Protein AF-A0A944LDX4-F1 (afdb_monomer_lite)

Structure (mmCIF, N/CA/C/O backbone):
data_AF-A0A944LDX4-F1
#
_entry.id   AF-A0A944LDX4-F1
#
loop_
_atom_site.group_PDB
_atom_site.id
_atom_site.type_symbol
_atom_site.label_atom_id
_atom_site.label_alt_id
_atom_site.label_comp_id
_atom_site.label_asym_id
_atom_site.label_entity_id
_atom_site.label_seq_id
_atom_site.pdbx_PDB_ins_code
_atom_site.Cartn_x
_atom_site.Cartn_y
_atom_site.Cartn_z
_atom_site.occupancy
_atom_site.B_iso_or_equiv
_atom_site.auth_seq_id
_atom_site.auth_comp_id
_atom_site.auth_asym_id
_atom_site.auth_atom_id
_atom_site.pdbx_PDB_model_num
ATOM 1 N N . MET A 1 1 ? 38.482 -15.820 -11.647 1.00 35.97 1 MET A N 1
ATOM 2 C CA . MET A 1 1 ? 37.348 -14.883 -11.473 1.00 35.97 1 MET A CA 1
ATOM 3 C C . MET A 1 1 ? 37.074 -14.195 -12.806 1.00 35.97 1 MET A C 1
ATOM 5 O O . MET A 1 1 ? 37.763 -13.244 -13.150 1.00 35.97 1 MET A O 1
ATOM 9 N N . ASP A 1 2 ? 36.129 -14.719 -13.587 1.00 38.31 2 ASP A N 1
ATOM 10 C CA . ASP A 1 2 ? 35.833 -14.264 -14.955 1.00 38.31 2 ASP A CA 1
ATOM 11 C C . ASP A 1 2 ? 34.957 -12.990 -14.941 1.00 38.31 2 ASP A C 1
ATOM 13 O O . ASP A 1 2 ? 33.733 -13.027 -15.073 1.00 38.31 2 ASP A O 1
ATOM 17 N N . ARG A 1 3 ? 35.589 -11.835 -14.692 1.00 43.25 3 ARG A N 1
ATOM 18 C CA . ARG A 1 3 ? 34.972 -10.502 -14.798 1.00 43.25 3 ARG A CA 1
ATOM 19 C C . ARG A 1 3 ? 34.855 -10.104 -16.276 1.00 43.25 3 ARG A C 1
ATOM 21 O O . ARG A 1 3 ? 35.629 -9.255 -16.704 1.00 43.25 3 ARG A O 1
ATOM 28 N N . ARG A 1 4 ? 33.942 -10.705 -17.059 1.00 42.28 4 ARG A N 1
ATOM 29 C CA . ARG A 1 4 ? 33.521 -10.167 -18.385 1.00 42.28 4 ARG A CA 1
ATOM 30 C C . ARG A 1 4 ? 32.356 -10.871 -19.103 1.00 42.28 4 ARG A C 1
ATOM 32 O O . ARG A 1 4 ? 32.137 -10.597 -20.280 1.00 42.28 4 ARG A O 1
ATOM 39 N N . ARG A 1 5 ? 31.541 -11.713 -18.456 1.00 58.38 5 ARG A N 1
ATOM 40 C CA . ARG A 1 5 ? 30.269 -12.133 -19.081 1.00 58.38 5 ARG A CA 1
ATOM 41 C C . ARG A 1 5 ? 29.223 -11.041 -18.874 1.00 58.38 5 ARG A C 1
ATOM 43 O O . ARG A 1 5 ? 28.747 -10.841 -17.762 1.00 58.38 5 ARG A O 1
ATOM 50 N N . GLY A 1 6 ? 28.911 -10.305 -19.941 1.00 72.56 6 GLY A N 1
ATOM 51 C CA . GLY A 1 6 ? 27.802 -9.352 -19.948 1.00 72.56 6 GLY A CA 1
ATOM 52 C C . GLY A 1 6 ? 26.480 -10.022 -19.554 1.00 72.56 6 GLY A C 1
ATOM 53 O O . GLY A 1 6 ? 26.331 -11.239 -19.685 1.00 72.56 6 GLY A O 1
ATOM 54 N N . LEU A 1 7 ? 25.524 -9.227 -19.062 1.00 82.75 7 LEU A N 1
ATOM 55 C CA . LEU A 1 7 ? 24.196 -9.724 -18.691 1.00 82.75 7 LEU A CA 1
ATOM 56 C C . LEU A 1 7 ? 23.549 -10.485 -19.862 1.00 82.75 7 LEU A C 1
ATOM 58 O O . LEU A 1 7 ? 23.680 -10.048 -21.014 1.00 82.75 7 LEU A O 1
ATOM 62 N N . PRO A 1 8 ? 22.832 -11.595 -19.602 1.00 88.94 8 PRO A N 1
ATOM 63 C CA . PRO A 1 8 ? 22.111 -12.300 -20.652 1.00 88.94 8 PRO A CA 1
ATOM 64 C C . PRO A 1 8 ? 21.096 -11.368 -21.317 1.00 88.94 8 PRO A C 1
ATOM 66 O O . PRO A 1 8 ? 20.422 -10.581 -20.653 1.00 88.94 8 PRO A O 1
ATOM 69 N N . ARG A 1 9 ? 20.970 -11.473 -22.641 1.00 90.06 9 ARG A N 1
ATOM 70 C CA . ARG A 1 9 ? 20.068 -10.644 -23.449 1.00 90.06 9 ARG A CA 1
ATOM 71 C C . ARG A 1 9 ? 18.925 -11.484 -24.006 1.00 90.06 9 ARG A C 1
ATOM 73 O O . ARG A 1 9 ? 19.147 -12.589 -24.505 1.00 90.06 9 ARG A O 1
ATOM 80 N N . ALA A 1 10 ? 17.712 -10.947 -23.934 1.00 89.88 10 ALA A N 1
ATOM 81 C CA . ALA A 1 10 ? 16.549 -11.541 -24.576 1.00 89.88 10 ALA A CA 1
ATOM 82 C C . ALA A 1 10 ? 16.621 -11.349 -26.097 1.00 89.88 10 ALA A C 1
ATOM 84 O O . ALA A 1 10 ? 17.067 -10.308 -26.590 1.00 89.88 10 ALA A O 1
ATOM 85 N N . SER A 1 11 ? 16.144 -12.339 -26.852 1.00 90.50 11 SER A N 1
ATOM 86 C CA . SER A 1 11 ? 15.896 -12.165 -28.286 1.00 90.50 11 SER A CA 1
ATOM 87 C C . SER A 1 11 ? 14.773 -11.146 -28.536 1.00 90.50 11 SER A C 1
ATOM 89 O O . SER A 1 11 ? 13.990 -10.816 -27.638 1.00 90.50 11 SER A O 1
ATOM 91 N N . GLY A 1 12 ? 14.660 -10.652 -29.775 1.00 89.38 12 GLY A N 1
ATOM 92 C CA . GLY A 1 12 ? 13.567 -9.754 -30.168 1.00 89.38 12 GLY A CA 1
ATOM 93 C C . GLY A 1 12 ? 12.189 -10.388 -29.950 1.00 89.38 12 GLY A C 1
ATOM 94 O O . GLY A 1 12 ? 11.304 -9.759 -29.375 1.00 89.38 12 GLY A O 1
ATOM 95 N N . MET A 1 13 ? 12.042 -11.672 -30.296 1.00 91.94 13 MET A N 1
ATOM 96 C CA . MET A 1 13 ? 10.809 -12.434 -30.069 1.00 91.94 13 MET A CA 1
ATOM 97 C C . MET A 1 13 ? 10.479 -12.588 -28.582 1.00 91.94 13 MET A C 1
ATOM 99 O O . MET A 1 13 ? 9.327 -12.434 -28.185 1.00 91.94 13 MET A O 1
ATOM 103 N N . GLU A 1 14 ? 11.473 -12.876 -27.738 1.00 92.19 14 GLU A N 1
ATOM 104 C CA . GLU A 1 14 ? 11.260 -12.984 -26.289 1.00 92.19 14 GLU A CA 1
ATOM 105 C C . GLU A 1 14 ? 10.894 -11.643 -25.665 1.00 92.19 14 GLU A C 1
ATOM 107 O O . GLU A 1 14 ? 10.046 -11.601 -24.776 1.00 92.19 14 GLU A O 1
ATOM 112 N N . THR A 1 15 ? 11.488 -10.557 -26.158 1.00 91.25 15 THR A N 1
ATOM 113 C CA . THR A 1 15 ? 11.165 -9.202 -25.707 1.00 91.25 15 THR A CA 1
ATOM 114 C C . THR A 1 15 ? 9.737 -8.825 -26.097 1.00 91.25 15 THR A C 1
ATOM 116 O O . THR A 1 15 ? 8.974 -8.382 -25.242 1.00 91.25 15 THR A O 1
ATOM 119 N N . ALA A 1 16 ? 9.331 -9.070 -27.347 1.00 90.81 16 ALA A N 1
ATOM 120 C CA . ALA A 1 16 ? 7.960 -8.835 -27.800 1.00 90.81 16 ALA A CA 1
ATOM 121 C C . ALA A 1 16 ? 6.947 -9.679 -27.009 1.00 90.81 16 ALA A C 1
ATOM 123 O O . ALA A 1 16 ? 5.945 -9.157 -26.524 1.00 90.81 16 ALA A O 1
ATOM 124 N N . ALA A 1 17 ? 7.240 -10.964 -26.798 1.00 91.62 17 ALA A N 1
ATOM 125 C CA . ALA A 1 17 ? 6.381 -11.846 -26.018 1.00 91.62 17 ALA A CA 1
ATOM 126 C C . ALA A 1 17 ? 6.273 -11.406 -24.549 1.00 91.62 17 ALA A C 1
ATOM 128 O O . ALA A 1 17 ? 5.193 -11.465 -23.972 1.00 91.62 17 ALA A O 1
ATOM 129 N N . PHE A 1 18 ? 7.365 -10.933 -23.940 1.00 91.12 18 PHE A N 1
ATOM 130 C CA . PHE A 1 18 ? 7.324 -10.363 -22.593 1.00 91.12 18 PHE A CA 1
ATOM 131 C C . PHE A 1 18 ? 6.460 -9.096 -22.541 1.00 91.12 18 PHE A C 1
ATOM 13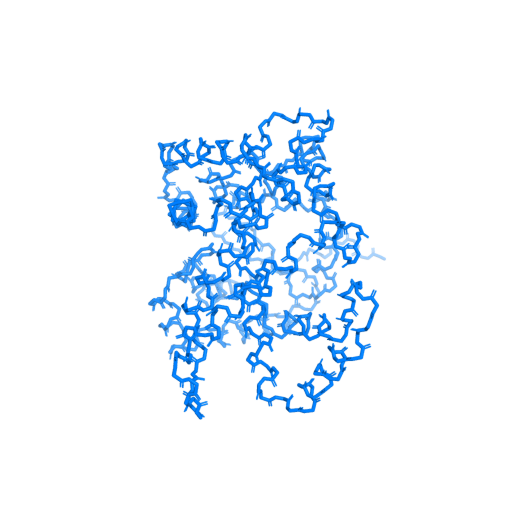3 O O . PHE A 1 18 ? 5.656 -8.933 -21.624 1.00 91.12 18 PHE A O 1
ATOM 140 N N . LEU A 1 19 ? 6.584 -8.211 -23.532 1.00 89.88 19 LEU A N 1
ATOM 141 C CA . LEU A 1 19 ? 5.777 -6.995 -23.599 1.00 89.88 19 LEU A CA 1
ATOM 142 C C . LEU A 1 19 ? 4.281 -7.298 -23.726 1.00 89.88 19 LEU A C 1
ATOM 144 O O . LEU A 1 19 ? 3.482 -6.688 -23.019 1.00 89.88 19 LEU A O 1
ATOM 148 N N . ILE A 1 20 ? 3.911 -8.257 -24.573 1.00 89.94 20 ILE A N 1
ATOM 149 C CA . ILE A 1 20 ? 2.515 -8.648 -24.809 1.00 89.94 20 ILE A CA 1
ATOM 150 C C . ILE A 1 20 ? 1.931 -9.402 -23.612 1.00 89.94 20 ILE A C 1
ATOM 152 O O . ILE A 1 20 ? 0.822 -9.098 -23.186 1.00 89.94 20 ILE A O 1
ATOM 156 N N . ASP A 1 21 ? 2.664 -10.374 -23.065 1.00 89.06 21 ASP A N 1
ATOM 157 C CA . ASP A 1 21 ? 2.124 -11.269 -22.037 1.00 89.06 21 ASP A CA 1
ATOM 158 C C . ASP A 1 21 ? 2.207 -10.671 -20.626 1.00 89.06 21 ASP A C 1
ATOM 160 O O . ASP A 1 21 ? 1.414 -11.044 -19.769 1.00 89.06 21 ASP A O 1
ATOM 164 N N . VAL A 1 22 ? 3.169 -9.778 -20.357 1.00 86.88 22 VAL A N 1
ATOM 165 C CA . VAL A 1 22 ? 3.454 -9.276 -18.999 1.00 86.88 22 VAL A CA 1
ATOM 166 C C . VAL A 1 22 ? 3.231 -7.771 -18.886 1.00 86.88 22 VAL A C 1
ATOM 168 O O . VAL A 1 22 ? 2.536 -7.319 -17.978 1.00 86.88 22 VAL A O 1
ATOM 171 N N . PHE A 1 23 ? 3.820 -6.964 -19.770 1.00 86.00 23 PHE A N 1
ATOM 172 C CA . PHE A 1 23 ? 3.802 -5.506 -19.605 1.00 86.00 23 PHE A CA 1
ATOM 173 C C . PHE A 1 23 ? 2.443 -4.890 -19.965 1.00 86.00 23 PHE A C 1
ATOM 175 O O . PHE A 1 23 ? 1.851 -4.169 -19.160 1.00 86.00 23 PHE A O 1
ATOM 182 N N . LEU A 1 24 ? 1.925 -5.202 -21.154 1.00 85.94 24 LEU A N 1
ATOM 183 C CA . LEU A 1 24 ? 0.699 -4.614 -21.687 1.00 85.94 24 LEU A CA 1
ATOM 184 C C . LEU A 1 24 ? -0.536 -4.892 -20.806 1.00 85.94 24 LEU A C 1
ATOM 186 O O . LEU A 1 24 ? -1.249 -3.930 -20.508 1.00 85.94 24 LEU A O 1
ATOM 190 N N . PRO A 1 25 ? -0.782 -6.124 -20.305 1.00 86.06 25 PRO A N 1
ATOM 191 C CA . PRO A 1 25 ? -1.918 -6.388 -19.425 1.00 86.06 25 PRO A CA 1
ATOM 192 C C . PRO A 1 25 ? -1.843 -5.583 -18.126 1.00 86.06 25 PRO A C 1
ATOM 194 O O . PRO A 1 25 ? -2.858 -5.067 -17.666 1.00 86.06 25 PRO A O 1
ATOM 197 N N . ASN A 1 26 ? -0.646 -5.398 -17.563 1.00 83.00 26 ASN A N 1
ATOM 198 C CA . ASN A 1 26 ? -0.458 -4.614 -16.341 1.00 83.00 26 ASN A CA 1
ATOM 199 C C . ASN A 1 26 ? -0.735 -3.119 -16.549 1.00 83.00 26 ASN A C 1
ATOM 201 O O . ASN A 1 26 ? -1.392 -2.490 -15.717 1.00 83.00 26 ASN A O 1
ATOM 205 N N . VAL A 1 27 ? -0.319 -2.554 -17.687 1.00 84.12 27 VAL A N 1
ATOM 206 C CA . VAL A 1 27 ? -0.657 -1.169 -18.058 1.00 84.12 27 VAL A CA 1
ATOM 207 C C . VAL A 1 27 ? -2.161 -1.019 -18.317 1.00 84.12 27 VAL A C 1
ATOM 209 O O . VAL A 1 27 ? -2.780 -0.061 -17.842 1.00 84.12 27 VAL A O 1
ATOM 212 N N . ALA A 1 28 ? -2.773 -1.980 -19.016 1.00 83.56 28 ALA A N 1
ATOM 213 C CA . ALA A 1 28 ? -4.203 -1.98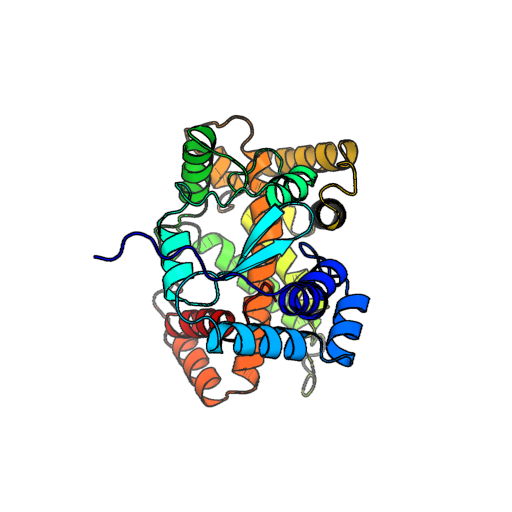5 -19.323 1.00 83.56 28 ALA A CA 1
ATOM 214 C C . ALA A 1 28 ? -5.068 -2.093 -18.056 1.00 83.56 28 ALA A C 1
ATOM 216 O O . ALA A 1 28 ? -6.035 -1.343 -17.903 1.00 83.56 28 ALA A O 1
ATOM 217 N N . LYS A 1 29 ? -4.675 -2.941 -17.098 1.00 83.38 29 LYS A N 1
ATOM 218 C CA . LYS A 1 29 ? -5.320 -3.057 -15.782 1.00 83.38 29 LYS A CA 1
ATOM 219 C C . LYS A 1 29 ? -5.215 -1.784 -14.944 1.00 83.38 29 LYS A C 1
ATOM 221 O O . LYS A 1 29 ? -6.055 -1.598 -14.075 1.00 83.38 29 LYS A O 1
ATOM 226 N N . GLY A 1 30 ? -4.246 -0.909 -15.209 1.00 81.94 30 GLY A N 1
ATOM 227 C CA . GLY A 1 30 ? -3.993 0.300 -14.424 1.00 81.94 30 GLY A CA 1
ATOM 228 C C . GLY A 1 30 ? -2.951 0.039 -13.327 1.00 81.94 30 GLY A C 1
ATOM 229 O O . GLY A 1 30 ? -3.251 -0.688 -12.381 1.00 81.94 30 GLY A O 1
ATOM 230 N N . PRO A 1 31 ? -1.730 0.597 -13.437 1.00 79.69 31 PRO A N 1
ATOM 231 C CA . PRO A 1 31 ? -0.610 0.226 -12.565 1.00 79.69 31 PRO A CA 1
ATOM 232 C C . PRO A 1 31 ? -0.696 0.766 -11.125 1.00 79.69 31 PRO A C 1
ATOM 234 O O . PRO A 1 31 ? -0.057 0.210 -10.236 1.00 79.69 31 PRO A O 1
ATOM 237 N N . ILE A 1 32 ? -1.450 1.842 -10.885 1.00 81.06 32 ILE A N 1
ATOM 238 C CA . ILE A 1 32 ? -1.620 2.487 -9.568 1.00 81.06 32 ILE A CA 1
ATOM 239 C C . ILE A 1 32 ? -3.004 2.203 -8.994 1.00 81.06 32 ILE A C 1
ATOM 241 O O . ILE A 1 32 ? -3.132 1.847 -7.824 1.00 81.06 32 ILE A O 1
ATOM 245 N N . ILE A 1 33 ? -4.039 2.394 -9.810 1.00 82.25 33 ILE A N 1
ATOM 246 C CA . ILE A 1 33 ? -5.425 2.088 -9.457 1.00 82.25 33 ILE A CA 1
ATOM 247 C C . ILE A 1 33 ? -6.019 1.205 -10.544 1.00 82.25 33 ILE A C 1
ATOM 249 O O . ILE A 1 33 ? -5.890 1.493 -11.742 1.00 82.25 33 ILE A O 1
ATOM 253 N N . ARG A 1 34 ? -6.610 0.091 -10.117 1.00 82.88 34 ARG A N 1
ATOM 254 C CA . ARG A 1 34 ? -7.093 -0.941 -11.027 1.00 82.88 34 ARG A CA 1
ATOM 255 C C . ARG A 1 34 ? -8.360 -0.481 -11.740 1.00 82.88 34 ARG A C 1
ATOM 257 O O . ARG A 1 34 ? -9.189 0.224 -11.176 1.00 82.88 34 ARG A O 1
ATOM 264 N N . ARG A 1 35 ? -8.504 -0.893 -12.997 1.00 85.50 35 ARG A N 1
ATOM 265 C CA . ARG A 1 35 ? -9.683 -0.669 -13.838 1.00 85.50 35 ARG A CA 1
ATOM 266 C C . ARG A 1 35 ? -10.529 -1.949 -13.813 1.00 85.50 35 ARG A C 1
ATOM 268 O O . ARG A 1 35 ? -10.123 -2.911 -14.469 1.00 85.50 35 ARG A O 1
ATOM 275 N N . PRO A 1 36 ? -11.682 -1.988 -13.116 1.00 84.44 36 PRO A N 1
ATOM 276 C CA . PRO A 1 36 ? -12.423 -3.232 -12.870 1.00 84.44 36 PRO A CA 1
ATOM 277 C C . PRO A 1 36 ? -12.739 -4.020 -14.144 1.00 84.44 36 PRO A C 1
ATOM 279 O O . PRO A 1 36 ? -12.463 -5.211 -14.230 1.00 84.44 36 PRO A O 1
ATOM 282 N N . LYS A 1 37 ? -13.196 -3.331 -15.198 1.00 85.38 37 LYS A N 1
ATOM 283 C CA . LYS A 1 37 ? -13.502 -3.954 -16.497 1.00 85.38 37 LYS A CA 1
ATOM 284 C C . LYS A 1 37 ? -12.278 -4.600 -17.157 1.00 85.38 37 LYS A C 1
ATOM 286 O O . LYS A 1 37 ? -12.390 -5.672 -17.741 1.00 85.38 37 LYS A O 1
ATOM 291 N N . ALA A 1 38 ? -11.109 -3.964 -17.061 1.00 84.19 38 ALA A N 1
ATOM 292 C CA . ALA A 1 38 ? -9.875 -4.507 -17.626 1.00 84.19 38 ALA A CA 1
ATOM 293 C C . ALA A 1 38 ? -9.339 -5.682 -16.797 1.00 84.19 38 ALA A C 1
ATOM 295 O O . ALA A 1 38 ? -8.801 -6.627 -17.366 1.00 84.19 38 ALA A O 1
ATOM 296 N N . VAL A 1 39 ? -9.503 -5.639 -15.470 1.00 84.38 39 VAL A N 1
ATOM 297 C CA . VAL A 1 39 ? -9.168 -6.760 -14.581 1.00 84.38 39 VAL A CA 1
ATOM 298 C C . VAL A 1 39 ? -10.045 -7.968 -14.898 1.00 84.38 39 VAL A C 1
ATOM 300 O O . VAL A 1 39 ? -9.499 -9.022 -15.204 1.00 84.38 39 VAL A O 1
ATOM 303 N N . ALA A 1 40 ? -11.367 -7.791 -14.947 1.00 83.50 40 ALA A N 1
ATOM 304 C CA . ALA A 1 40 ? -12.308 -8.860 -15.278 1.00 83.50 40 ALA A CA 1
ATOM 305 C C . ALA A 1 40 ? -12.042 -9.459 -16.670 1.00 83.50 40 ALA A C 1
ATOM 307 O O . ALA A 1 40 ? -12.086 -10.673 -16.855 1.00 83.50 40 ALA A O 1
ATOM 308 N N . LEU A 1 41 ? -11.721 -8.625 -17.665 1.00 85.81 41 LEU A N 1
ATOM 309 C CA . LEU A 1 41 ? -11.347 -9.110 -18.994 1.00 85.81 41 LEU A CA 1
ATOM 310 C C . LEU A 1 41 ? -10.041 -9.913 -18.963 1.00 85.81 41 LEU A C 1
ATOM 312 O O . LEU A 1 41 ? -9.950 -10.970 -19.581 1.00 85.81 41 LEU A O 1
ATOM 316 N N . ALA A 1 42 ? -9.025 -9.422 -18.258 1.00 83.94 42 ALA A N 1
ATOM 317 C CA . ALA A 1 42 ? -7.743 -10.107 -18.160 1.00 83.94 42 ALA A CA 1
ATOM 318 C C . ALA A 1 42 ? -7.850 -11.459 -17.443 1.00 83.94 42 ALA A C 1
ATOM 320 O O . ALA A 1 42 ? -7.166 -12.402 -17.839 1.00 83.94 42 ALA A O 1
ATOM 321 N N . GLU A 1 43 ? -8.714 -11.547 -16.433 1.00 86.50 43 GLU A N 1
ATOM 322 C CA . GLU A 1 43 ? -9.057 -12.789 -15.743 1.00 86.50 43 GLU A CA 1
ATOM 323 C C . GLU A 1 43 ? -9.755 -13.768 -16.692 1.00 86.50 43 GLU A C 1
ATOM 325 O O . GLU A 1 43 ? -9.264 -14.877 -16.892 1.00 86.50 43 GLU A O 1
ATOM 330 N N . ARG A 1 44 ? -10.812 -13.327 -17.393 1.00 86.12 44 ARG A N 1
ATOM 331 C CA . ARG A 1 44 ? -11.518 -14.140 -18.404 1.00 86.12 44 ARG A CA 1
ATOM 332 C C . ARG A 1 44 ? -10.597 -14.667 -19.506 1.00 86.12 44 ARG A C 1
ATOM 334 O O . ARG A 1 44 ? -10.812 -15.757 -20.022 1.00 86.12 44 ARG A O 1
ATOM 341 N N . LEU A 1 45 ? -9.582 -13.891 -19.883 1.00 87.50 45 LEU A N 1
ATOM 342 C CA . LEU A 1 45 ? -8.607 -14.257 -20.914 1.00 87.50 45 LEU A CA 1
ATOM 343 C C . LEU A 1 45 ? -7.388 -15.028 -20.368 1.00 87.50 45 LEU A C 1
ATOM 345 O O . LEU A 1 45 ? -6.480 -15.353 -21.142 1.00 87.50 45 LEU A O 1
ATOM 349 N N . GLY A 1 46 ? -7.320 -15.297 -19.058 1.00 86.31 46 GLY A N 1
ATOM 350 C CA . GLY A 1 46 ? -6.201 -15.999 -18.421 1.00 86.31 46 GLY A CA 1
ATOM 351 C C . GLY A 1 46 ? -4.850 -15.300 -18.618 1.00 86.31 46 GLY A C 1
ATOM 352 O O . GLY A 1 46 ? -3.814 -15.961 -18.773 1.00 86.31 46 GLY A O 1
ATOM 353 N N . LEU A 1 47 ? -4.842 -13.961 -18.688 1.00 86.62 47 LEU A N 1
ATOM 354 C CA . LEU A 1 47 ? -3.626 -13.187 -18.971 1.00 86.62 47 LEU A CA 1
ATOM 355 C C . LEU A 1 47 ? -2.608 -13.290 -17.833 1.00 86.62 47 LEU A C 1
ATOM 357 O O . LEU A 1 47 ? -1.408 -13.312 -18.097 1.00 86.62 47 LEU A O 1
ATOM 361 N N . ASP A 1 48 ? -3.068 -13.423 -16.589 1.00 85.25 48 ASP A N 1
ATOM 362 C CA . ASP A 1 48 ? -2.181 -13.579 -15.432 1.00 85.25 48 ASP A CA 1
ATOM 363 C C . ASP A 1 48 ? -1.425 -14.906 -15.469 1.00 85.25 48 ASP A C 1
ATOM 365 O O . ASP A 1 48 ? -0.203 -14.936 -15.301 1.00 85.25 48 ASP A O 1
ATOM 369 N N . ASP A 1 49 ? -2.108 -15.999 -15.806 1.00 87.06 49 ASP A N 1
ATOM 370 C CA . ASP A 1 49 ? -1.456 -17.295 -15.976 1.00 87.06 49 ASP A CA 1
ATOM 371 C C . ASP A 1 49 ? -0.459 -17.274 -17.132 1.00 87.06 49 ASP A C 1
ATOM 373 O O . ASP A 1 49 ? 0.620 -17.873 -17.059 1.00 87.06 49 ASP A O 1
ATOM 377 N N . ARG A 1 50 ? -0.795 -16.560 -18.212 1.00 88.75 50 ARG A N 1
ATOM 378 C CA . ARG A 1 50 ? 0.111 -16.370 -19.346 1.00 88.75 50 ARG A CA 1
ATOM 379 C C . ARG A 1 50 ? 1.363 -15.602 -18.929 1.00 88.75 50 ARG A C 1
ATOM 381 O O . ARG A 1 50 ? 2.466 -16.046 -19.258 1.00 88.75 50 ARG A O 1
ATOM 388 N N . ALA A 1 51 ? 1.209 -14.528 -18.157 1.00 89.12 51 ALA A N 1
ATOM 389 C CA . ALA A 1 51 ? 2.318 -13.758 -17.606 1.00 89.12 51 ALA A CA 1
ATOM 390 C C . ALA A 1 51 ? 3.216 -14.632 -16.714 1.00 89.12 51 ALA A C 1
ATOM 392 O O . ALA A 1 51 ? 4.435 -14.667 -16.901 1.00 89.12 51 ALA A O 1
ATOM 393 N N . VAL A 1 52 ? 2.628 -15.411 -15.799 1.00 89.62 52 VAL A N 1
ATOM 394 C CA . VAL A 1 52 ? 3.370 -16.318 -14.908 1.00 89.62 52 VAL A CA 1
ATOM 395 C C . VAL A 1 52 ? 4.125 -17.380 -15.705 1.00 89.62 52 VAL A C 1
ATOM 397 O O . VAL A 1 52 ? 5.320 -17.584 -15.474 1.00 89.62 52 VAL A O 1
ATOM 400 N N . ARG A 1 53 ? 3.476 -18.037 -16.676 1.00 91.94 53 ARG A N 1
ATOM 401 C CA . ARG A 1 53 ? 4.135 -19.019 -17.554 1.00 91.94 53 ARG A CA 1
ATOM 402 C C . ARG A 1 53 ? 5.293 -18.390 -18.327 1.00 91.94 53 ARG A C 1
ATOM 404 O O . ARG A 1 53 ? 6.358 -19.001 -18.424 1.00 91.94 53 ARG A O 1
ATOM 411 N N . ARG A 1 54 ? 5.120 -17.163 -18.836 1.00 93.00 54 ARG A N 1
ATOM 412 C CA . ARG A 1 54 ? 6.168 -16.423 -19.553 1.00 93.00 54 ARG A CA 1
ATOM 413 C C . ARG A 1 54 ? 7.378 -16.158 -18.662 1.00 93.00 54 ARG A C 1
ATOM 415 O O . ARG A 1 54 ? 8.498 -16.481 -19.058 1.00 93.00 54 ARG A O 1
ATOM 422 N N . VAL A 1 55 ? 7.157 -15.618 -17.464 1.00 91.19 55 VAL A N 1
ATOM 423 C CA . VAL A 1 55 ? 8.227 -15.319 -16.502 1.00 91.19 55 VAL A CA 1
ATOM 424 C C . VAL A 1 55 ? 8.931 -16.602 -16.056 1.00 91.19 55 VAL A C 1
ATOM 426 O O . VAL A 1 55 ? 10.158 -16.643 -16.074 1.00 91.19 55 VAL A O 1
ATOM 429 N N . LYS A 1 56 ? 8.192 -17.683 -15.762 1.00 91.31 56 LYS A N 1
ATOM 430 C CA . LYS A 1 56 ? 8.772 -18.997 -15.421 1.00 91.31 56 LYS A CA 1
ATOM 431 C C . LYS A 1 56 ? 9.638 -19.561 -16.550 1.00 91.31 56 LYS A C 1
ATOM 433 O O . LYS A 1 56 ? 10.741 -20.034 -16.289 1.00 91.31 56 LYS A O 1
ATOM 438 N N . LYS A 1 57 ? 9.182 -19.471 -17.806 1.00 92.25 57 LYS A N 1
ATOM 439 C CA . LYS A 1 57 ? 9.956 -19.916 -18.978 1.00 92.25 57 LYS A CA 1
ATOM 440 C C . LYS A 1 57 ? 11.271 -19.143 -19.108 1.00 92.25 57 LYS A C 1
ATOM 442 O O . LYS A 1 57 ? 12.319 -19.752 -19.312 1.00 92.25 57 LYS A O 1
ATOM 447 N N . LEU A 1 58 ? 11.224 -17.816 -18.962 1.00 92.25 58 LEU A N 1
ATOM 448 C CA . LEU A 1 58 ? 12.423 -16.976 -19.003 1.00 92.25 58 LEU A CA 1
ATOM 449 C C . LEU A 1 58 ? 13.356 -17.266 -17.822 1.00 92.25 58 LEU A C 1
ATOM 451 O O . LEU A 1 58 ? 14.554 -17.404 -18.038 1.00 92.25 58 LEU A O 1
ATOM 455 N N . ALA A 1 59 ? 12.828 -17.428 -16.607 1.00 90.38 59 ALA A N 1
ATOM 456 C CA . ALA A 1 59 ? 13.617 -17.748 -15.416 1.00 90.38 59 ALA A CA 1
ATOM 457 C C . ALA A 1 59 ? 14.303 -19.122 -15.517 1.00 90.38 59 ALA A C 1
ATOM 459 O O . ALA A 1 59 ? 15.445 -19.276 -15.089 1.00 90.38 59 ALA A O 1
ATOM 460 N N . GLY A 1 60 ? 13.633 -20.110 -16.121 1.00 90.12 60 GLY A N 1
ATOM 461 C CA . GLY A 1 60 ? 14.202 -21.435 -16.370 1.00 90.12 60 GLY A CA 1
ATOM 462 C C . GLY A 1 60 ? 15.350 -21.416 -17.382 1.00 90.12 60 GLY A C 1
ATOM 463 O O . GLY A 1 60 ? 16.341 -22.119 -17.176 1.00 90.12 60 GLY A O 1
ATOM 464 N N . LYS A 1 61 ? 15.229 -20.593 -18.436 1.00 90.25 61 LYS A N 1
ATOM 465 C CA . LYS A 1 61 ? 16.238 -20.418 -19.496 1.00 90.25 61 LYS A CA 1
ATOM 466 C C . LYS A 1 61 ? 17.421 -19.552 -19.046 1.00 90.25 61 LYS A C 1
ATOM 468 O O . LYS A 1 61 ? 18.570 -19.898 -19.296 1.00 90.25 61 LYS A O 1
ATOM 473 N N . TYR A 1 62 ? 17.147 -18.435 -18.378 1.00 87.75 62 TYR A N 1
ATOM 474 C CA . TYR A 1 62 ? 18.133 -17.438 -17.962 1.00 87.75 62 TYR A CA 1
ATOM 475 C C . TYR A 1 62 ? 18.360 -17.508 -16.450 1.00 87.75 62 TYR A C 1
ATOM 477 O O . TYR A 1 62 ? 17.842 -16.704 -15.677 1.00 87.75 62 TYR A O 1
ATOM 485 N N . ARG A 1 63 ? 19.145 -18.506 -16.025 1.00 80.50 63 ARG A N 1
ATOM 486 C CA . ARG A 1 63 ? 19.472 -18.730 -14.604 1.00 80.50 63 ARG A CA 1
ATOM 487 C C . ARG A 1 63 ? 20.595 -17.821 -14.089 1.00 80.50 63 ARG A C 1
ATOM 489 O O . ARG A 1 63 ? 20.658 -17.540 -12.897 1.00 80.50 63 ARG A O 1
ATOM 496 N N . ALA A 1 64 ? 21.468 -17.355 -14.981 1.00 75.25 64 ALA A N 1
ATOM 497 C CA . ALA A 1 64 ? 22.640 -16.551 -14.648 1.00 75.25 64 ALA A CA 1
ATOM 498 C C . ALA A 1 64 ? 22.351 -15.047 -14.796 1.00 75.25 64 ALA A C 1
ATOM 500 O O . ALA A 1 64 ? 22.534 -14.480 -15.868 1.00 75.25 64 ALA A O 1
ATOM 501 N N . GLY A 1 65 ? 21.926 -14.397 -13.713 1.00 77.50 65 GLY A N 1
ATOM 502 C CA . GLY A 1 65 ? 21.790 -12.934 -13.650 1.00 77.50 65 GLY A CA 1
ATOM 503 C C . GLY A 1 65 ? 20.440 -12.365 -14.125 1.00 77.50 65 GLY A C 1
ATOM 504 O O . GLY A 1 65 ? 19.581 -13.099 -14.616 1.00 77.50 65 GLY A O 1
ATOM 505 N N . PRO A 1 66 ? 20.217 -11.049 -13.952 1.00 89.75 66 PRO A N 1
ATOM 506 C CA . PRO A 1 66 ? 19.091 -10.335 -14.556 1.00 89.75 66 PRO A CA 1
ATOM 507 C C . PRO A 1 66 ? 19.087 -10.434 -16.089 1.00 89.75 66 PRO A C 1
ATOM 509 O O . PRO A 1 66 ? 20.139 -10.356 -16.721 1.00 89.75 66 PRO A O 1
ATOM 512 N N . LEU A 1 67 ? 17.901 -10.556 -16.688 1.00 92.38 67 LEU A N 1
ATOM 513 C CA . LEU A 1 67 ? 17.715 -10.625 -18.139 1.00 92.38 67 LEU A CA 1
ATOM 514 C C . LEU A 1 67 ? 17.552 -9.225 -18.729 1.00 92.38 67 LEU A C 1
ATOM 516 O O . LEU A 1 67 ? 16.627 -8.506 -18.361 1.00 92.38 67 LEU A O 1
ATOM 520 N N . LEU A 1 68 ? 18.397 -8.852 -19.683 1.00 92.81 68 LEU A N 1
ATOM 521 C CA . LEU A 1 68 ? 18.292 -7.576 -20.379 1.00 92.81 68 LEU A CA 1
ATOM 522 C C . LEU A 1 68 ? 17.293 -7.666 -21.541 1.00 92.81 68 LEU A C 1
ATOM 524 O O . LEU A 1 68 ? 17.499 -8.417 -22.499 1.00 92.81 68 LEU A O 1
ATOM 528 N N . LEU A 1 69 ? 16.218 -6.886 -21.459 1.00 91.56 69 LEU A N 1
ATOM 529 C CA . LEU A 1 69 ? 15.244 -6.691 -22.529 1.00 91.56 69 LEU A CA 1
ATOM 530 C C . LEU A 1 69 ? 15.681 -5.554 -23.452 1.00 91.56 69 LEU A C 1
ATOM 532 O O . LEU A 1 69 ? 16.079 -4.481 -22.992 1.00 91.56 69 LEU A O 1
ATOM 536 N N . ARG A 1 70 ? 15.537 -5.781 -24.759 1.00 86.31 70 ARG A N 1
ATOM 537 C CA . ARG A 1 70 ? 15.816 -4.792 -25.805 1.00 86.31 70 ARG A CA 1
ATOM 538 C C . ARG A 1 70 ? 14.545 -4.024 -26.149 1.00 86.31 70 ARG A C 1
ATOM 540 O O . ARG A 1 70 ? 13.850 -4.375 -27.099 1.00 86.31 70 ARG A O 1
ATOM 547 N N . LEU A 1 71 ? 14.207 -3.014 -25.351 1.00 83.69 71 LEU A N 1
ATOM 548 C CA . LEU A 1 71 ? 13.087 -2.132 -25.677 1.00 83.69 71 LEU A CA 1
ATOM 549 C C . LEU A 1 71 ? 13.566 -1.053 -26.659 1.00 83.69 71 LEU A C 1
ATOM 551 O O . LEU A 1 71 ? 14.713 -0.619 -26.557 1.00 83.69 71 LEU A O 1
ATOM 555 N N . PRO A 1 72 ? 12.706 -0.583 -27.579 1.00 73.75 72 PRO A N 1
ATOM 556 C CA . PRO A 1 72 ? 13.096 0.390 -28.604 1.00 73.75 72 PRO A CA 1
ATOM 557 C C . PRO A 1 72 ? 13.642 1.710 -28.035 1.00 73.75 72 PRO A C 1
ATOM 559 O O . PRO A 1 72 ? 14.437 2.367 -28.693 1.00 73.75 72 PRO A O 1
ATOM 562 N N . PHE A 1 73 ? 13.250 2.084 -26.812 1.00 79.56 73 PHE A N 1
ATOM 563 C CA . PHE A 1 73 ? 13.623 3.363 -26.196 1.00 79.56 73 PHE A CA 1
ATOM 564 C C . PHE A 1 73 ? 14.668 3.248 -25.075 1.00 79.56 73 PHE A C 1
ATOM 566 O O . PHE A 1 73 ? 15.250 4.258 -24.693 1.00 79.56 73 PHE A O 1
ATOM 573 N N . ARG A 1 74 ? 14.888 2.048 -24.512 1.00 83.50 74 ARG A N 1
ATOM 574 C CA . ARG A 1 74 ? 15.900 1.798 -23.468 1.00 83.50 74 ARG A CA 1
ATOM 575 C C . ARG A 1 74 ? 16.168 0.311 -23.260 1.00 83.50 74 ARG A C 1
ATOM 577 O O . ARG A 1 74 ? 15.273 -0.515 -23.409 1.00 83.50 74 ARG A O 1
ATOM 584 N N . GLU A 1 75 ? 17.363 -0.038 -22.803 1.00 86.38 75 GLU A N 1
ATOM 585 C CA . GLU A 1 75 ? 17.592 -1.376 -22.254 1.00 86.38 75 GLU A CA 1
ATOM 586 C C . GLU A 1 75 ? 17.007 -1.464 -20.834 1.00 86.38 75 GLU A C 1
ATOM 588 O O . GLU A 1 75 ? 17.170 -0.554 -20.021 1.00 86.38 75 GLU A O 1
ATOM 593 N N . GLN A 1 76 ? 16.299 -2.554 -20.528 1.00 89.50 76 GLN A N 1
ATOM 594 C CA . GLN A 1 76 ? 15.689 -2.768 -19.213 1.00 89.50 76 GLN A CA 1
ATOM 595 C C . GLN A 1 76 ? 16.065 -4.147 -18.683 1.00 89.50 76 GLN A C 1
ATOM 597 O O . GLN A 1 76 ? 15.763 -5.159 -19.310 1.00 89.50 76 GLN A O 1
ATOM 602 N N . ALA A 1 77 ? 16.678 -4.202 -17.502 1.00 91.50 77 ALA A N 1
ATOM 603 C CA . ALA A 1 77 ? 16.928 -5.465 -16.821 1.00 91.50 77 ALA A CA 1
ATOM 604 C C . ALA A 1 77 ? 15.663 -5.953 -16.096 1.00 91.50 77 ALA A C 1
ATOM 606 O O . ALA A 1 77 ? 15.021 -5.194 -15.366 1.00 91.50 77 ALA A O 1
ATOM 607 N N . VAL A 1 78 ? 15.331 -7.230 -16.277 1.00 91.38 78 VAL A N 1
ATOM 608 C CA . VAL A 1 78 ? 14.284 -7.951 -15.551 1.00 91.38 78 VAL A CA 1
ATOM 609 C C . VAL A 1 78 ? 14.944 -8.919 -14.584 1.00 91.38 78 VAL A C 1
ATOM 611 O O . VAL A 1 78 ? 15.712 -9.802 -14.970 1.00 91.38 78 VAL A O 1
ATOM 614 N N . ILE A 1 79 ? 14.630 -8.754 -13.305 1.00 91.56 79 ILE A N 1
ATOM 615 C CA . ILE A 1 79 ? 15.122 -9.623 -12.244 1.00 91.56 79 ILE A CA 1
ATOM 616 C C . ILE A 1 79 ? 14.198 -10.839 -12.143 1.00 91.56 79 ILE A C 1
ATOM 618 O O . ILE A 1 79 ? 13.023 -10.705 -11.818 1.00 91.56 79 ILE A O 1
ATOM 622 N N . LEU A 1 80 ? 14.740 -12.024 -12.431 1.00 91.06 80 LEU A N 1
ATOM 623 C CA . LEU A 1 80 ? 13.983 -13.284 -12.478 1.00 91.06 80 LEU A CA 1
ATOM 624 C C . LEU A 1 80 ? 14.238 -14.203 -11.274 1.00 91.06 80 LEU A C 1
ATOM 626 O O . LEU A 1 80 ? 13.514 -15.174 -11.085 1.00 91.06 80 LEU A O 1
ATOM 630 N N . GLN A 1 81 ? 15.272 -13.914 -10.479 1.00 87.88 81 GLN A N 1
ATOM 631 C CA . GLN A 1 81 ? 15.713 -14.744 -9.356 1.00 87.88 81 GLN A CA 1
ATOM 632 C C . GLN A 1 81 ? 15.580 -13.972 -8.043 1.00 87.88 81 GLN A C 1
ATOM 634 O O . GLN A 1 81 ? 15.935 -12.792 -7.979 1.00 87.88 81 GLN A O 1
ATOM 639 N N . SER A 1 82 ? 15.122 -14.650 -6.990 1.00 88.00 82 SER A N 1
ATOM 640 C CA . SER A 1 82 ? 14.907 -14.054 -5.664 1.00 88.00 82 SER A CA 1
ATOM 641 C C . SER A 1 82 ? 16.188 -13.464 -5.069 1.00 88.00 82 SER A C 1
ATOM 643 O O . SER A 1 82 ? 16.149 -12.359 -4.539 1.00 88.00 82 SER A O 1
ATOM 645 N N . GLY A 1 83 ? 17.334 -14.136 -5.225 1.00 88.69 83 GLY A N 1
ATOM 646 C CA . GLY A 1 83 ? 18.625 -13.647 -4.726 1.00 88.69 83 GLY A CA 1
ATOM 647 C C . GLY A 1 83 ? 19.052 -12.311 -5.346 1.00 88.69 83 GLY A C 1
ATOM 648 O O . GLY A 1 83 ? 19.485 -11.408 -4.636 1.00 88.69 83 GLY A O 1
ATOM 649 N N . HIS A 1 84 ? 18.858 -12.132 -6.657 1.00 89.88 84 HIS A N 1
ATOM 650 C CA . HIS A 1 84 ? 19.149 -10.857 -7.327 1.00 89.88 84 HIS A CA 1
ATOM 651 C C . HIS A 1 84 ? 18.166 -9.755 -6.920 1.00 89.88 84 HIS A C 1
ATOM 653 O O . HIS A 1 84 ? 18.561 -8.596 -6.806 1.00 89.88 84 HIS A O 1
ATOM 659 N N . LEU A 1 85 ? 16.896 -10.106 -6.688 1.00 90.69 85 LEU A N 1
ATOM 660 C CA . LEU A 1 85 ? 15.903 -9.157 -6.188 1.00 90.69 85 LEU A CA 1
ATOM 661 C C . LEU A 1 85 ? 16.287 -8.685 -4.786 1.00 90.69 85 LEU A C 1
ATOM 663 O O . LEU A 1 85 ? 16.314 -7.486 -4.532 1.00 90.69 85 LEU A O 1
ATOM 667 N N . HIS A 1 86 ? 16.643 -9.619 -3.907 1.00 91.25 86 HIS A N 1
ATOM 668 C CA . HIS A 1 86 ? 17.102 -9.324 -2.557 1.00 91.25 86 HIS A CA 1
ATOM 669 C C . HIS A 1 86 ? 18.345 -8.427 -2.565 1.00 91.25 86 HIS A C 1
ATOM 671 O O . HIS A 1 86 ? 18.368 -7.408 -1.879 1.00 91.25 86 HIS A O 1
ATOM 677 N N . TYR A 1 87 ? 19.330 -8.738 -3.415 1.00 91.44 87 TYR A N 1
ATOM 678 C CA . TYR A 1 87 ? 20.514 -7.902 -3.599 1.00 91.44 87 TYR A CA 1
ATOM 679 C C . TYR A 1 87 ? 20.154 -6.473 -4.033 1.00 91.44 87 TYR A C 1
ATOM 681 O O . TYR A 1 87 ? 20.633 -5.514 -3.430 1.00 91.44 87 TYR A O 1
ATOM 689 N N . ALA A 1 88 ? 19.281 -6.309 -5.031 1.00 91.75 88 ALA A N 1
ATOM 690 C CA . ALA A 1 88 ? 18.864 -4.986 -5.494 1.00 91.75 88 ALA A CA 1
ATOM 691 C C . ALA A 1 88 ? 18.114 -4.188 -4.410 1.00 91.75 88 ALA A C 1
ATOM 693 O O . ALA A 1 88 ? 18.319 -2.982 -4.272 1.00 91.75 88 ALA A O 1
ATOM 694 N N . LEU A 1 89 ? 17.270 -4.859 -3.620 1.00 91.25 89 LEU A N 1
ATOM 695 C CA . LEU A 1 89 ? 16.496 -4.231 -2.548 1.00 91.25 89 LEU A CA 1
ATOM 696 C C . LEU A 1 89 ? 17.367 -3.804 -1.358 1.00 91.25 89 LEU A C 1
ATOM 698 O O . LEU A 1 89 ? 17.171 -2.704 -0.849 1.00 91.25 89 LEU A O 1
ATOM 702 N N . ILE A 1 90 ? 18.335 -4.626 -0.935 1.00 93.19 90 ILE A N 1
ATOM 703 C CA . ILE A 1 90 ? 19.261 -4.273 0.159 1.00 93.19 90 ILE A CA 1
ATOM 704 C C . ILE A 1 90 ? 20.191 -3.131 -0.250 1.00 93.19 90 ILE A C 1
ATOM 706 O O . ILE A 1 90 ? 20.459 -2.242 0.549 1.00 93.19 90 ILE A O 1
ATOM 710 N N . ASN A 1 91 ? 20.638 -3.115 -1.506 1.00 91.69 91 ASN A N 1
ATOM 711 C CA . ASN A 1 91 ? 21.499 -2.059 -2.039 1.00 91.69 91 ASN A CA 1
ATOM 712 C C . ASN A 1 91 ? 20.680 -0.892 -2.640 1.00 91.69 91 ASN A C 1
ATOM 714 O O . ASN A 1 91 ? 21.082 -0.254 -3.612 1.00 91.69 91 ASN A O 1
ATOM 718 N N . SER A 1 92 ? 19.486 -0.640 -2.098 1.00 88.75 92 SER A N 1
ATOM 719 C CA . SER A 1 92 ? 18.690 0.558 -2.376 1.00 88.75 92 SER A CA 1
ATOM 720 C C . SER A 1 92 ? 18.900 1.578 -1.245 1.00 88.75 92 SER A C 1
ATOM 722 O O . SER A 1 92 ? 18.846 1.198 -0.077 1.00 88.75 92 SER A O 1
ATOM 724 N N . PRO A 1 93 ? 19.041 2.887 -1.524 1.00 87.31 93 PRO A N 1
ATOM 725 C CA . PRO A 1 93 ? 18.783 3.550 -2.802 1.00 87.31 93 PRO A CA 1
ATOM 726 C C . PRO A 1 93 ? 19.998 3.667 -3.731 1.00 87.31 93 PRO A C 1
ATOM 728 O O . PRO A 1 93 ? 19.822 4.102 -4.867 1.00 87.31 93 PRO A O 1
ATOM 731 N N . GLU A 1 94 ? 21.198 3.315 -3.273 1.00 87.44 94 GLU A N 1
ATOM 732 C CA . GLU A 1 94 ? 22.425 3.377 -4.067 1.00 87.44 94 GLU A CA 1
ATOM 733 C C . GLU A 1 94 ? 23.124 2.010 -4.063 1.00 87.44 94 GLU A C 1
ATOM 735 O O . GLU A 1 94 ? 23.363 1.465 -2.984 1.00 87.44 94 GLU A O 1
ATOM 740 N N . PRO A 1 95 ? 23.429 1.437 -5.248 1.00 88.31 95 PRO A N 1
ATOM 741 C CA . PRO A 1 95 ? 23.263 2.004 -6.593 1.00 88.31 95 PRO A CA 1
ATOM 742 C C . PRO A 1 95 ? 21.844 1.852 -7.186 1.00 88.31 95 PRO A C 1
ATOM 744 O O . PRO A 1 95 ? 21.572 2.390 -8.261 1.00 88.31 95 PRO A O 1
ATOM 747 N N . PHE A 1 96 ? 20.922 1.129 -6.536 1.00 89.75 96 PHE A N 1
ATOM 748 C CA . PHE A 1 96 ? 19.596 0.839 -7.101 1.00 89.75 96 PHE A CA 1
ATOM 749 C C . PHE A 1 96 ? 18.531 1.827 -6.622 1.00 89.75 96 PHE A C 1
ATOM 751 O O . PHE A 1 96 ? 17.805 1.587 -5.656 1.00 89.75 96 PHE A O 1
ATOM 758 N N . SER A 1 97 ? 18.401 2.953 -7.326 1.00 87.12 97 SER A N 1
ATOM 759 C CA . SER A 1 97 ? 17.402 3.956 -6.954 1.00 87.12 97 SER A CA 1
ATOM 760 C C . SER A 1 97 ? 15.975 3.433 -7.183 1.00 87.12 97 SER A C 1
ATOM 762 O O . SER A 1 97 ? 15.625 3.079 -8.312 1.00 87.12 97 SER A O 1
ATOM 764 N N . PRO A 1 98 ? 15.090 3.456 -6.166 1.00 83.56 98 PRO A N 1
ATOM 765 C CA . PRO A 1 98 ? 13.690 3.069 -6.333 1.00 83.56 98 PRO A CA 1
ATOM 766 C C . PRO A 1 98 ? 12.860 4.146 -7.051 1.00 83.56 98 PRO A C 1
ATOM 768 O O . PRO A 1 98 ? 11.670 3.935 -7.288 1.00 83.56 98 PRO A O 1
ATOM 771 N N . ALA A 1 99 ? 13.449 5.309 -7.347 1.00 85.31 99 ALA A N 1
ATOM 772 C CA . ALA A 1 99 ? 12.803 6.469 -7.949 1.00 85.31 99 ALA A CA 1
ATOM 773 C C . ALA A 1 99 ? 12.975 6.470 -9.480 1.00 85.31 99 ALA A C 1
ATOM 775 O O . ALA A 1 99 ? 13.593 7.378 -10.040 1.00 85.31 99 ALA A O 1
ATOM 776 N N . SER A 1 100 ? 12.449 5.441 -10.156 1.00 86.25 100 SER A N 1
ATOM 777 C CA . SER A 1 100 ? 12.483 5.374 -11.625 1.00 86.25 100 SER A CA 1
ATOM 778 C C . SER A 1 100 ? 11.759 6.562 -12.264 1.00 86.25 100 SER A C 1
ATOM 780 O O . SER A 1 100 ? 10.883 7.170 -11.647 1.00 86.25 100 SER A O 1
ATOM 782 N N . SER A 1 101 ? 12.085 6.875 -13.519 1.00 86.19 101 SER A N 1
ATOM 783 C CA . SER A 1 101 ? 11.415 7.924 -14.299 1.00 86.19 101 SER A CA 1
ATOM 784 C C . SER A 1 101 ? 9.899 7.729 -14.343 1.00 86.19 101 SER A C 1
ATOM 786 O O . SER A 1 101 ? 9.154 8.681 -14.125 1.00 86.19 101 SER A O 1
ATOM 788 N N . GLU A 1 102 ? 9.433 6.494 -14.544 1.00 86.94 102 GLU A N 1
ATOM 789 C CA . GLU A 1 102 ? 8.000 6.171 -14.577 1.00 86.94 102 GLU A CA 1
ATOM 790 C C . GLU A 1 102 ? 7.355 6.420 -13.217 1.00 86.94 102 GLU A C 1
ATOM 792 O O . GLU A 1 102 ? 6.286 7.018 -13.138 1.00 86.94 102 GLU A O 1
ATOM 797 N N . LYS A 1 103 ? 8.020 5.998 -12.135 1.00 85.50 103 LYS A N 1
ATOM 798 C CA . LYS A 1 103 ? 7.522 6.192 -10.775 1.00 85.50 103 LYS A CA 1
ATOM 799 C C . LYS A 1 103 ? 7.486 7.677 -10.414 1.00 85.50 103 LYS A C 1
ATOM 801 O O . LYS A 1 103 ? 6.486 8.133 -9.875 1.00 85.50 103 LYS A O 1
ATOM 806 N N . LYS A 1 104 ? 8.528 8.442 -10.757 1.00 90.12 104 LYS A N 1
ATOM 807 C CA . LYS A 1 104 ? 8.561 9.905 -10.606 1.00 90.12 104 LYS A CA 1
ATOM 808 C C . LYS A 1 104 ? 7.398 10.552 -11.356 1.00 90.12 104 LYS A C 1
ATOM 810 O O . LYS A 1 104 ? 6.651 11.318 -10.758 1.00 90.12 104 LYS A O 1
ATOM 815 N N . ALA A 1 105 ? 7.194 10.196 -12.624 1.00 88.50 105 ALA A N 1
ATOM 816 C CA . ALA A 1 105 ? 6.104 10.735 -13.430 1.00 88.50 105 ALA A CA 1
ATOM 817 C C . ALA A 1 105 ? 4.732 10.402 -12.837 1.00 88.50 105 ALA A C 1
ATOM 819 O O . ALA A 1 105 ? 3.939 11.310 -12.616 1.00 88.50 105 ALA A O 1
ATOM 820 N N . ALA A 1 106 ? 4.480 9.135 -12.509 1.00 89.50 106 ALA A N 1
ATOM 821 C CA . ALA A 1 106 ? 3.253 8.663 -11.876 1.00 89.50 106 ALA A CA 1
ATOM 822 C C . ALA A 1 106 ? 2.951 9.373 -10.548 1.00 89.50 106 ALA A C 1
ATOM 824 O O . ALA A 1 106 ? 1.874 9.943 -10.383 1.00 89.50 106 ALA A O 1
ATOM 825 N N . LEU A 1 107 ? 3.901 9.350 -9.611 1.00 91.25 107 LEU A N 1
ATOM 826 C CA . LEU A 1 107 ? 3.701 9.867 -8.258 1.00 91.25 107 LEU A CA 1
ATOM 827 C C . LEU A 1 107 ? 3.685 11.400 -8.226 1.00 91.25 107 LEU A C 1
ATOM 829 O O . LEU A 1 107 ? 3.007 11.982 -7.386 1.00 91.25 107 LEU A O 1
ATOM 833 N N . SER A 1 108 ? 4.299 12.081 -9.202 1.00 91.12 108 SER A N 1
ATOM 834 C CA . SER A 1 108 ? 4.210 13.545 -9.312 1.00 91.12 108 SER A CA 1
ATOM 835 C C . SER A 1 108 ? 2.778 14.071 -9.466 1.00 91.12 108 SER A C 1
ATOM 837 O O . SER A 1 108 ? 2.519 15.232 -9.147 1.00 91.12 108 SER A O 1
ATOM 839 N N . HIS A 1 109 ? 1.828 13.234 -9.903 1.00 91.56 109 HIS A N 1
ATOM 840 C CA . HIS A 1 109 ? 0.415 13.610 -10.011 1.00 91.56 109 HIS A CA 1
ATOM 841 C C . HIS A 1 109 ? -0.235 13.911 -8.659 1.00 91.56 109 HIS A C 1
ATOM 843 O O . HIS A 1 109 ? -1.126 14.754 -8.611 1.00 91.56 109 HIS A O 1
ATOM 849 N N . PHE A 1 110 ? 0.211 13.279 -7.571 1.00 90.50 110 PHE A N 1
ATOM 850 C CA . PHE A 1 110 ? -0.430 13.405 -6.256 1.00 90.50 110 PHE A CA 1
ATOM 851 C C . PHE A 1 110 ? 0.530 13.622 -5.085 1.00 90.50 110 PHE A C 1
ATOM 853 O O . PHE A 1 110 ? 0.108 14.152 -4.065 1.00 90.50 110 PHE A O 1
ATOM 860 N N . GLU A 1 111 ? 1.806 13.270 -5.229 1.00 91.56 111 GLU A N 1
ATOM 861 C CA . GLU A 1 111 ? 2.801 13.328 -4.155 1.00 91.56 111 GLU A CA 1
ATOM 862 C C . GLU A 1 111 ? 4.208 13.743 -4.667 1.00 91.56 111 GLU A C 1
ATOM 864 O O . GLU A 1 111 ? 5.198 13.030 -4.500 1.00 91.56 111 GLU A O 1
ATOM 869 N N . PRO A 1 112 ? 4.346 14.911 -5.329 1.00 89.69 112 PRO A N 1
ATOM 870 C CA . PRO A 1 112 ? 5.563 15.299 -6.055 1.00 89.69 112 PRO A CA 1
ATOM 871 C C . PRO A 1 112 ? 6.827 15.440 -5.196 1.00 89.69 112 PRO A C 1
ATOM 873 O O . PRO A 1 112 ? 7.926 15.315 -5.735 1.00 89.69 112 PRO A O 1
ATOM 876 N N . ARG A 1 113 ? 6.696 15.670 -3.886 1.00 89.31 113 ARG A N 1
ATOM 877 C CA . ARG A 1 113 ? 7.825 15.737 -2.944 1.00 89.31 113 ARG A CA 1
ATOM 878 C C . ARG A 1 113 ? 7.879 14.537 -2.000 1.00 89.31 113 ARG A C 1
ATOM 880 O O . ARG A 1 113 ? 8.489 14.609 -0.938 1.00 89.31 113 ARG A O 1
ATOM 887 N N . ASN A 1 114 ? 7.255 13.417 -2.353 1.00 91.12 114 ASN A N 1
ATOM 888 C CA . ASN A 1 114 ? 7.245 12.242 -1.492 1.00 91.12 114 ASN A CA 1
ATOM 889 C C . ASN A 1 114 ? 8.606 11.527 -1.420 1.00 91.12 114 ASN A C 1
ATOM 891 O O . ASN A 1 114 ? 9.368 11.466 -2.395 1.00 91.12 114 ASN A O 1
ATOM 895 N N . VAL A 1 115 ? 8.899 10.919 -0.267 1.00 89.88 115 VAL A N 1
ATOM 896 C CA . VAL A 1 115 ? 10.116 10.126 -0.028 1.00 89.88 115 VAL A CA 1
ATOM 897 C C . VAL A 1 115 ? 10.384 9.057 -1.102 1.00 89.88 115 VAL A C 1
ATOM 899 O O . VAL A 1 115 ? 11.540 8.800 -1.438 1.00 89.88 115 VAL A O 1
ATOM 902 N N . LEU A 1 116 ? 9.341 8.453 -1.683 1.00 88.62 116 LEU A N 1
ATOM 903 C CA . LEU A 1 116 ? 9.428 7.359 -2.653 1.00 88.62 116 LEU A CA 1
ATOM 904 C C . LEU A 1 116 ? 10.064 7.757 -3.988 1.00 88.62 116 LEU A C 1
ATOM 906 O O . LEU A 1 116 ? 10.493 6.862 -4.731 1.00 88.62 116 LEU A O 1
ATOM 910 N N . ILE A 1 117 ? 10.085 9.055 -4.294 1.00 90.12 117 ILE A N 1
ATOM 911 C CA . ILE A 1 117 ? 10.654 9.639 -5.518 1.00 90.12 117 ILE A CA 1
ATOM 912 C C . ILE A 1 117 ? 11.764 10.657 -5.248 1.00 90.12 117 ILE A C 1
ATOM 914 O O . ILE A 1 117 ? 12.378 11.162 -6.189 1.00 90.12 117 ILE A O 1
ATOM 918 N N . SER A 1 118 ? 12.052 10.901 -3.971 1.00 89.00 118 SER A N 1
ATOM 919 C CA . SER A 1 118 ? 13.153 11.742 -3.509 1.00 89.00 118 SER A CA 1
ATOM 920 C C . SER A 1 118 ? 14.496 11.024 -3.663 1.00 89.00 118 SER A C 1
ATOM 922 O O . SER A 1 118 ? 14.565 9.793 -3.619 1.00 89.00 118 SER A O 1
ATOM 924 N N . GLN A 1 119 ? 15.581 11.785 -3.805 1.00 88.56 119 GLN A N 1
ATOM 925 C CA . GLN A 1 119 ? 16.954 11.271 -3.903 1.00 88.56 119 GLN A CA 1
ATOM 926 C C . GLN A 1 119 ? 17.897 12.088 -3.008 1.00 88.56 119 GLN A C 1
ATOM 928 O O . GLN A 1 119 ? 17.539 13.181 -2.570 1.00 88.56 119 GLN A O 1
ATOM 933 N N . GLY A 1 120 ? 19.082 11.541 -2.717 1.00 88.19 120 GLY A N 1
ATOM 934 C CA . GLY A 1 120 ? 20.120 12.233 -1.952 1.00 88.19 120 GLY A CA 1
ATOM 935 C C . GLY A 1 120 ? 19.665 12.702 -0.557 1.00 88.19 120 GLY A C 1
ATOM 936 O O . GLY A 1 120 ? 18.840 12.032 0.074 1.00 88.19 120 GLY A O 1
ATOM 937 N N . PRO A 1 121 ? 20.167 13.856 -0.075 1.00 88.38 121 PRO A N 1
ATOM 938 C CA . PRO A 1 121 ? 19.864 14.377 1.262 1.00 88.38 121 PRO A CA 1
ATOM 939 C C . PRO A 1 121 ? 18.368 14.583 1.543 1.00 88.38 121 PRO A C 1
ATOM 941 O O . PRO A 1 121 ? 17.903 14.264 2.637 1.00 88.38 121 PRO A O 1
ATOM 944 N N . GLU A 1 122 ? 17.584 15.029 0.551 1.00 88.00 122 GLU A N 1
ATOM 945 C CA . GLU A 1 122 ? 16.131 15.199 0.714 1.00 88.00 122 GLU A CA 1
ATOM 946 C C . GLU A 1 122 ? 15.441 13.883 1.077 1.00 88.00 122 GLU A C 1
ATOM 948 O O . GLU A 1 122 ? 14.530 13.847 1.907 1.00 88.00 122 GLU A O 1
ATOM 953 N N . ARG A 1 123 ? 15.881 12.780 0.456 1.00 88.94 123 ARG A N 1
ATOM 954 C CA . ARG A 1 123 ? 15.339 11.455 0.744 1.00 88.94 123 ARG A CA 1
ATOM 955 C C . ARG A 1 123 ? 15.650 11.036 2.174 1.00 88.94 123 ARG A C 1
ATOM 957 O O . ARG A 1 123 ? 14.767 10.462 2.804 1.00 88.94 123 ARG A O 1
ATOM 964 N N . THR A 1 124 ? 16.869 11.271 2.655 1.00 89.12 124 THR A N 1
ATOM 965 C CA . THR A 1 124 ? 17.287 10.912 4.020 1.00 89.12 124 THR A CA 1
ATOM 966 C C . THR A 1 124 ? 16.392 11.588 5.045 1.00 89.12 124 THR A C 1
ATOM 968 O O . THR A 1 124 ? 15.822 10.918 5.903 1.00 89.12 124 THR A O 1
ATOM 971 N N . VAL A 1 125 ? 16.186 12.895 4.885 1.00 88.25 125 VAL A N 1
ATOM 972 C CA . VAL A 1 125 ? 15.330 13.690 5.765 1.00 88.25 125 VAL A CA 1
ATOM 973 C C . VAL A 1 125 ? 13.889 13.170 5.710 1.00 88.25 125 VAL A C 1
ATOM 975 O O . VAL A 1 125 ? 13.359 12.721 6.727 1.00 88.25 125 VAL A O 1
ATOM 978 N N . ARG A 1 126 ? 13.261 13.110 4.525 1.00 89.81 126 ARG A N 1
ATOM 979 C CA . ARG A 1 126 ? 11.871 12.626 4.357 1.00 89.81 126 ARG A CA 1
ATOM 980 C C . ARG A 1 126 ? 11.660 11.199 4.868 1.00 89.81 126 ARG A C 1
ATOM 982 O O . ARG A 1 126 ? 10.612 10.898 5.432 1.00 89.81 126 ARG A O 1
ATOM 989 N N . ARG A 1 127 ? 12.658 10.325 4.709 1.00 90.38 127 ARG A N 1
ATOM 990 C CA . ARG A 1 127 ? 12.628 8.952 5.226 1.00 90.38 127 ARG A CA 1
ATOM 991 C C . ARG A 1 127 ? 12.645 8.921 6.746 1.00 90.38 127 ARG A C 1
ATOM 993 O O . ARG A 1 127 ? 11.818 8.220 7.309 1.00 90.38 127 ARG A O 1
ATOM 1000 N N . ALA A 1 128 ? 13.523 9.694 7.381 1.00 89.38 128 ALA A N 1
ATOM 1001 C CA . ALA A 1 128 ? 13.593 9.757 8.836 1.00 89.38 128 ALA A CA 1
ATOM 1002 C C . ALA A 1 128 ? 12.255 10.208 9.443 1.00 89.38 128 ALA A C 1
ATOM 1004 O O . ALA A 1 128 ? 11.792 9.599 10.398 1.00 89.38 128 ALA A O 1
ATOM 1005 N N . LEU A 1 129 ? 11.586 11.200 8.843 1.00 89.38 129 LEU A N 1
ATOM 1006 C CA . LEU A 1 129 ? 10.240 11.611 9.264 1.00 89.38 129 LEU A CA 1
ATOM 1007 C C . LEU A 1 129 ? 9.226 10.470 9.146 1.00 89.38 129 LEU A C 1
ATOM 1009 O O . LEU A 1 129 ? 8.512 10.182 10.099 1.00 89.38 129 LEU A O 1
ATOM 1013 N N . GLN A 1 130 ? 9.181 9.801 7.993 1.00 90.62 130 GLN A N 1
ATOM 1014 C CA . GLN A 1 130 ? 8.284 8.668 7.761 1.00 90.62 130 GLN A CA 1
ATOM 1015 C C . GLN A 1 130 ? 8.520 7.531 8.766 1.00 90.62 130 GLN A C 1
ATOM 1017 O O . GLN A 1 130 ? 7.571 7.044 9.370 1.00 90.62 130 GLN A O 1
ATOM 1022 N N . GLU A 1 131 ? 9.775 7.140 8.985 1.00 91.69 131 GLU A N 1
ATOM 1023 C CA . GLU A 1 131 ? 10.154 6.070 9.918 1.00 91.69 131 GLU A CA 1
ATOM 1024 C C . GLU A 1 131 ? 9.851 6.441 11.377 1.00 91.69 131 GLU A C 1
ATOM 1026 O O . GLU A 1 131 ? 9.382 5.595 12.136 1.00 91.69 131 GLU A O 1
ATOM 1031 N N . GLN A 1 132 ? 10.035 7.711 11.757 1.00 90.81 132 GLN A N 1
ATOM 1032 C CA . GLN A 1 132 ? 9.693 8.211 13.091 1.00 90.81 132 GLN A CA 1
ATOM 1033 C C . GLN A 1 132 ? 8.188 8.262 13.344 1.00 90.81 132 GLN A C 1
ATOM 1035 O O . GLN A 1 132 ? 7.763 7.982 14.466 1.00 90.81 132 GLN A O 1
ATOM 1040 N N . VAL A 1 133 ? 7.379 8.658 12.354 1.00 91.88 133 VAL A N 1
ATOM 1041 C CA . VAL A 1 133 ? 5.915 8.726 12.503 1.00 91.88 133 VAL A CA 1
ATOM 1042 C C . VAL A 1 133 ? 5.305 7.332 12.498 1.00 91.88 133 VAL A C 1
ATOM 1044 O O . VAL A 1 133 ? 4.499 7.047 13.375 1.00 91.88 133 VAL A O 1
ATOM 1047 N N . LEU A 1 134 ? 5.711 6.485 11.544 1.00 91.75 134 LEU A N 1
ATOM 1048 C CA . LEU A 1 134 ? 5.200 5.122 11.358 1.00 91.75 134 LEU A CA 1
ATOM 1049 C C . LEU A 1 134 ? 5.818 4.097 12.317 1.00 91.75 134 LEU A C 1
ATOM 1051 O O . LEU A 1 134 ? 5.477 2.919 12.234 1.00 91.75 134 LEU A O 1
ATOM 1055 N N . ASP A 1 135 ? 6.747 4.525 13.174 1.00 91.75 135 ASP A N 1
ATOM 1056 C CA . ASP A 1 135 ? 7.367 3.708 14.218 1.00 91.75 135 ASP A CA 1
ATOM 1057 C C . ASP A 1 135 ? 7.925 2.372 13.690 1.00 91.75 135 ASP A C 1
ATOM 1059 O O . ASP A 1 135 ? 7.706 1.296 14.245 1.00 91.75 135 ASP A O 1
ATOM 1063 N N . THR A 1 136 ? 8.647 2.427 12.564 1.00 86.88 136 THR A N 1
ATOM 1064 C CA . THR A 1 136 ? 9.007 1.236 11.765 1.00 86.88 136 THR A CA 1
ATOM 1065 C C . THR A 1 136 ? 9.891 0.219 12.486 1.00 86.88 136 THR A C 1
ATOM 1067 O O . THR A 1 136 ? 10.048 -0.906 12.012 1.00 86.88 136 THR A O 1
ATOM 1070 N N . HIS A 1 137 ? 10.507 0.612 13.599 1.00 85.75 137 HIS A N 1
ATOM 1071 C CA . HIS A 1 137 ? 11.371 -0.247 14.405 1.00 85.75 137 HIS A CA 1
ATOM 1072 C C . HIS A 1 137 ? 10.591 -1.086 15.423 1.00 85.75 137 HIS A C 1
ATOM 1074 O O . HIS A 1 137 ? 11.138 -2.059 15.941 1.00 85.75 137 HIS A O 1
ATOM 1080 N N . SER A 1 138 ? 9.331 -0.737 15.696 1.00 86.19 138 SER A N 1
ATOM 1081 C CA . SER A 1 138 ? 8.508 -1.436 16.674 1.00 86.19 138 SER A CA 1
ATOM 1082 C C . SER A 1 138 ? 7.598 -2.478 16.007 1.00 86.19 138 SER A C 1
ATOM 1084 O O . SER A 1 138 ? 6.909 -2.171 15.032 1.00 86.19 138 SER A O 1
ATOM 1086 N N . PRO A 1 139 ? 7.531 -3.722 16.523 1.00 81.50 139 PRO A N 1
ATOM 1087 C CA . PRO A 1 139 ? 6.578 -4.727 16.051 1.00 81.50 139 PRO A CA 1
ATOM 1088 C C . PRO A 1 139 ? 5.111 -4.315 16.214 1.00 81.50 139 PRO A C 1
ATOM 1090 O O . PRO A 1 139 ? 4.281 -4.755 15.420 1.00 81.50 139 PRO A O 1
ATOM 1093 N N . VAL A 1 140 ? 4.817 -3.508 17.238 1.00 85.88 140 VAL A N 1
ATOM 1094 C CA . VAL A 1 140 ? 3.504 -2.919 17.523 1.00 85.88 140 VAL A CA 1
ATOM 1095 C C . VAL A 1 140 ? 3.694 -1.414 17.627 1.00 85.88 140 VAL A C 1
ATOM 1097 O O . VAL A 1 140 ? 4.518 -0.942 18.407 1.00 85.88 140 VAL A O 1
ATOM 1100 N N . HIS A 1 141 ? 2.943 -0.661 16.831 1.00 89.94 141 HIS A N 1
ATOM 1101 C CA . HIS A 1 141 ? 3.065 0.791 16.767 1.00 89.94 141 HIS A CA 1
ATOM 1102 C C . HIS A 1 141 ? 2.833 1.429 18.146 1.00 89.94 141 HIS A C 1
ATOM 1104 O O . HIS A 1 141 ? 1.866 1.082 18.820 1.00 89.94 141 HIS A O 1
ATOM 1110 N N . ARG A 1 142 ? 3.637 2.416 18.555 1.00 90.31 142 ARG A N 1
ATOM 1111 C CA . ARG A 1 142 ? 3.473 3.124 19.844 1.00 90.31 142 ARG A CA 1
ATOM 1112 C C . ARG A 1 142 ? 2.085 3.732 20.065 1.00 90.31 142 ARG A C 1
ATOM 1114 O O . ARG A 1 142 ? 1.652 3.895 21.197 1.00 90.31 142 ARG A O 1
ATOM 1121 N N . LEU A 1 143 ? 1.397 4.081 18.976 1.00 90.88 143 LEU A N 1
ATOM 1122 C CA . LEU A 1 143 ? 0.030 4.611 19.016 1.00 90.88 143 LEU A CA 1
ATOM 1123 C C . LEU A 1 143 ? -1.043 3.518 19.017 1.00 90.88 143 LEU A C 1
ATOM 1125 O O . LEU A 1 143 ? -2.205 3.877 18.990 1.00 90.88 143 LEU A O 1
ATOM 1129 N N . ALA A 1 144 ? -0.709 2.221 19.026 1.00 88.38 144 ALA A N 1
ATOM 1130 C CA . ALA A 1 144 ? -1.660 1.121 18.819 1.00 88.38 144 ALA A CA 1
ATOM 1131 C C . ALA A 1 144 ? -2.911 1.178 19.715 1.00 88.38 144 ALA A C 1
ATOM 1133 O O . ALA A 1 144 ? -3.988 0.785 19.271 1.00 88.38 144 ALA A O 1
ATOM 1134 N N . SER A 1 145 ? -2.802 1.735 20.924 1.00 88.94 145 SER A N 1
ATOM 1135 C CA . SER A 1 145 ? -3.938 1.955 21.828 1.00 88.94 145 SER A CA 1
ATOM 1136 C C . SER A 1 145 ? -5.046 2.847 21.248 1.00 88.94 145 SER A C 1
ATOM 1138 O O . SER A 1 145 ? -6.176 2.756 21.714 1.00 88.94 145 SER A O 1
ATOM 1140 N N . SER A 1 146 ? -4.758 3.674 20.236 1.00 91.00 146 SER A N 1
ATOM 1141 C CA . SER A 1 146 ? -5.740 4.537 19.566 1.00 91.00 146 SER A CA 1
ATOM 1142 C C . SER A 1 146 ? -6.366 3.895 18.310 1.00 91.00 146 SER A C 1
ATOM 1144 O O . SER A 1 146 ? -7.593 3.798 18.268 1.00 91.00 146 SER A O 1
ATOM 1146 N N . PRO A 1 147 ? -5.616 3.370 17.314 1.00 90.62 147 PRO A N 1
ATOM 1147 C CA . PRO A 1 147 ? -6.215 2.734 16.140 1.00 90.62 147 PRO A CA 1
ATOM 1148 C C . PRO A 1 147 ? -6.913 1.401 16.419 1.00 90.62 147 PRO A C 1
ATOM 1150 O O . PRO A 1 147 ? -7.828 1.046 15.686 1.00 90.62 147 PRO A O 1
ATOM 1153 N N . ILE A 1 148 ? -6.518 0.632 17.441 1.00 91.50 148 ILE A N 1
ATOM 1154 C CA . ILE A 1 148 ? -7.128 -0.689 17.690 1.00 91.50 148 ILE A CA 1
ATOM 1155 C C . ILE A 1 148 ? -8.614 -0.583 18.073 1.00 91.50 148 ILE A C 1
ATOM 1157 O O . ILE A 1 148 ? -9.425 -1.274 17.451 1.00 91.50 148 ILE A O 1
ATOM 1161 N N . PRO A 1 149 ? -9.025 0.289 19.016 1.00 92.44 149 PRO A N 1
ATOM 1162 C CA . PRO A 1 149 ? -10.443 0.559 19.262 1.00 92.44 149 PRO A CA 1
ATOM 1163 C C . PRO A 1 149 ? -11.203 1.021 18.011 1.00 92.44 149 PRO A C 1
ATOM 1165 O O . PRO A 1 149 ? -12.309 0.548 17.766 1.00 92.44 149 PRO A O 1
ATOM 1168 N N . VAL A 1 150 ? -10.592 1.879 17.186 1.00 95.19 150 VAL A N 1
ATOM 1169 C CA . VAL A 1 150 ? -11.166 2.342 15.910 1.00 95.19 150 VAL A CA 1
ATOM 1170 C C . VAL A 1 150 ? -11.419 1.171 14.958 1.00 95.19 150 VAL A C 1
ATOM 1172 O O . VAL A 1 150 ? -12.515 1.042 14.416 1.00 95.19 150 VAL A O 1
ATOM 1175 N N . ILE A 1 151 ? -10.429 0.290 14.781 1.00 94.56 151 ILE A N 1
ATOM 1176 C CA . ILE A 1 151 ? -10.539 -0.911 13.943 1.00 94.56 151 ILE A CA 1
ATOM 1177 C C . ILE A 1 151 ? -11.674 -1.804 14.446 1.00 94.56 151 ILE A C 1
ATOM 1179 O O . ILE A 1 151 ? -12.504 -2.240 13.652 1.00 94.56 151 ILE A O 1
ATOM 1183 N N . ARG A 1 152 ? -11.739 -2.048 15.761 1.00 94.25 152 ARG A N 1
ATOM 1184 C CA . ARG A 1 152 ? -12.807 -2.848 16.379 1.00 94.25 152 ARG A CA 1
ATOM 1185 C C . ARG A 1 152 ? -14.184 -2.239 16.137 1.00 94.25 152 ARG A C 1
ATOM 1187 O O . ARG A 1 152 ? -15.107 -2.971 15.796 1.00 94.25 152 ARG A O 1
ATOM 1194 N N . GLN A 1 153 ? -14.315 -0.923 16.281 1.00 96.38 153 GLN A N 1
ATOM 1195 C CA . GLN A 1 153 ? -15.580 -0.223 16.080 1.00 96.38 153 GLN A CA 1
ATOM 1196 C C . GLN A 1 153 ? -16.057 -0.307 14.626 1.00 96.38 153 GLN A C 1
ATOM 1198 O O . GLN A 1 153 ? -17.206 -0.670 14.390 1.00 96.38 153 GLN A O 1
ATOM 1203 N N . GLU A 1 154 ? -15.199 -0.004 13.649 1.00 97.19 154 GLU A N 1
ATOM 1204 C CA . GLU A 1 154 ? -15.595 -0.065 12.234 1.00 97.19 154 GLU A CA 1
ATOM 1205 C C . GLU A 1 154 ? -15.832 -1.507 11.759 1.00 97.19 154 GLU A C 1
ATOM 1207 O O . GLU A 1 154 ? -16.698 -1.736 10.916 1.00 97.19 154 GLU A O 1
ATOM 1212 N N . ALA A 1 155 ? -15.118 -2.491 12.320 1.00 95.06 155 ALA A N 1
ATOM 1213 C CA . ALA A 1 155 ? -15.378 -3.905 12.058 1.00 95.06 155 ALA A CA 1
ATOM 1214 C C . ALA A 1 155 ? -16.722 -4.361 12.648 1.00 95.06 155 ALA A C 1
ATOM 1216 O O . ALA A 1 155 ? -17.481 -5.049 11.971 1.00 95.06 155 ALA A O 1
ATOM 1217 N N . ALA A 1 156 ? -17.045 -3.960 13.882 1.00 94.62 156 ALA A N 1
ATOM 1218 C CA . ALA A 1 156 ? -18.333 -4.264 14.501 1.00 94.62 156 ALA A CA 1
ATOM 1219 C C . ALA A 1 156 ? -19.495 -3.618 13.734 1.00 94.62 156 ALA A C 1
ATOM 1221 O O . ALA A 1 156 ? -20.505 -4.276 13.496 1.00 94.62 156 ALA A O 1
ATOM 1222 N N . GLN A 1 157 ? -19.330 -2.365 13.297 1.00 94.62 157 GLN A N 1
ATOM 1223 C CA . GLN A 1 157 ? -20.327 -1.686 12.472 1.00 94.62 157 GLN A CA 1
ATOM 1224 C C . GLN A 1 157 ? -20.513 -2.388 11.124 1.00 94.62 157 GLN A C 1
ATOM 1226 O O . GLN A 1 157 ? -21.644 -2.639 10.734 1.00 94.62 157 GLN A O 1
ATOM 1231 N N . LEU A 1 158 ? -19.422 -2.771 10.452 1.00 94.38 158 LEU A N 1
ATOM 1232 C CA . LEU A 1 158 ? -19.487 -3.530 9.201 1.00 94.38 158 LEU A CA 1
ATOM 1233 C C . LEU A 1 158 ? -20.277 -4.836 9.373 1.00 94.38 158 LEU A C 1
ATOM 1235 O O . LEU A 1 158 ? -21.121 -5.153 8.545 1.00 94.38 158 LEU A O 1
ATOM 1239 N N . LEU A 1 159 ? -20.038 -5.583 10.454 1.00 91.75 159 LEU A N 1
ATOM 1240 C CA . LEU A 1 159 ? -20.783 -6.815 10.733 1.00 91.75 159 LEU A CA 1
ATOM 1241 C C . LEU A 1 159 ? -22.268 -6.547 11.016 1.00 91.75 159 LEU A C 1
ATOM 1243 O O . LEU A 1 159 ? -23.116 -7.295 10.538 1.00 91.75 159 LEU A O 1
ATOM 1247 N N . ALA A 1 160 ? -22.587 -5.480 11.752 1.00 90.75 160 ALA A N 1
ATOM 1248 C CA . ALA A 1 160 ? -23.969 -5.083 12.015 1.00 90.75 160 ALA A CA 1
ATOM 1249 C C . ALA A 1 160 ? -24.705 -4.646 10.735 1.00 90.75 160 ALA A C 1
ATOM 1251 O O . ALA A 1 160 ? -25.879 -4.964 10.567 1.00 90.75 160 ALA A O 1
ATOM 1252 N N . ASP A 1 161 ? -24.013 -3.964 9.820 1.00 90.12 161 ASP A N 1
ATOM 1253 C CA . ASP A 1 161 ? -24.568 -3.537 8.532 1.00 90.12 161 ASP A CA 1
ATOM 1254 C C . ASP A 1 161 ? -24.824 -4.738 7.597 1.00 90.12 161 ASP A C 1
ATOM 1256 O O . ASP A 1 161 ? -25.790 -4.732 6.833 1.00 90.12 161 ASP A O 1
ATOM 1260 N N . LEU A 1 162 ? -23.996 -5.787 7.685 1.00 88.88 162 LEU A N 1
ATOM 1261 C CA . LEU A 1 162 ? -24.139 -7.030 6.912 1.00 88.88 162 LEU A CA 1
ATOM 1262 C C . LEU A 1 162 ? -25.238 -7.963 7.437 1.00 88.88 162 LEU A C 1
ATOM 1264 O O . LEU A 1 162 ? -25.769 -8.769 6.670 1.00 88.88 162 LEU A O 1
ATOM 1268 N N . ASP A 1 163 ? -25.582 -7.880 8.722 1.00 84.88 163 ASP A N 1
ATOM 1269 C CA . ASP A 1 163 ? -26.709 -8.612 9.306 1.00 84.88 163 ASP A CA 1
ATOM 1270 C C . ASP A 1 163 ? -27.562 -7.726 10.234 1.00 84.88 163 ASP A C 1
ATOM 1272 O O . ASP A 1 163 ? -27.584 -7.921 11.453 1.00 84.88 163 ASP A O 1
ATOM 1276 N N . PRO A 1 164 ? -28.341 -6.776 9.677 1.00 77.88 164 PRO A N 1
ATOM 1277 C CA . PRO A 1 164 ? -29.130 -5.838 10.480 1.00 77.88 164 PRO A CA 1
ATOM 1278 C C . PRO A 1 164 ? -30.217 -6.509 11.327 1.00 77.88 164 PRO A C 1
ATOM 1280 O O . PRO A 1 164 ? -30.780 -5.887 12.227 1.00 77.88 164 PRO A O 1
ATOM 1283 N N . LYS A 1 165 ? -30.576 -7.756 10.996 1.00 76.81 165 LYS A N 1
ATOM 1284 C CA . LYS A 1 165 ? -31.666 -8.506 11.628 1.00 76.81 165 LYS A CA 1
ATOM 1285 C C . LYS A 1 165 ? -31.172 -9.635 12.537 1.00 76.81 165 LYS A C 1
ATOM 1287 O O . LYS A 1 165 ? -32.004 -10.233 13.213 1.00 76.81 165 LYS A O 1
ATOM 1292 N N . GLY A 1 166 ? -29.867 -9.917 12.581 1.00 69.19 166 GLY A N 1
ATOM 1293 C CA . GLY A 1 166 ? -29.309 -11.038 13.347 1.00 69.19 166 GLY A CA 1
ATOM 1294 C C . GLY A 1 166 ? -29.746 -12.410 12.815 1.00 69.19 166 GLY A C 1
ATOM 1295 O O . GLY A 1 166 ? -29.878 -13.355 13.590 1.00 69.19 166 GLY A O 1
ATOM 1296 N N . THR A 1 167 ? -30.080 -12.499 11.525 1.00 68.31 167 THR A N 1
ATOM 1297 C CA . THR A 1 167 ? -30.717 -13.675 10.898 1.00 68.31 167 THR A CA 1
ATOM 1298 C C . THR A 1 167 ? -29.796 -14.427 9.940 1.00 68.31 167 THR A C 1
ATOM 1300 O O . THR A 1 167 ? -30.239 -15.346 9.251 1.00 68.31 167 THR A O 1
ATOM 1303 N N . ALA A 1 168 ? -28.535 -14.016 9.826 1.00 63.44 168 ALA A N 1
ATOM 1304 C CA . ALA A 1 168 ? -27.699 -14.422 8.714 1.00 63.44 168 ALA A CA 1
ATOM 1305 C C . ALA A 1 168 ? -27.057 -15.803 8.891 1.00 63.44 168 ALA A C 1
ATOM 1307 O O . ALA A 1 168 ? -25.928 -15.932 9.355 1.00 63.44 168 ALA A O 1
ATOM 1308 N N . GLU A 1 169 ? -27.726 -16.832 8.377 1.00 61.47 169 GLU A N 1
ATOM 1309 C CA . GLU A 1 169 ? -27.042 -18.065 7.960 1.00 61.47 169 GLU A CA 1
ATOM 1310 C C . GLU A 1 169 ? -26.247 -17.862 6.646 1.00 61.47 169 GLU A C 1
ATOM 1312 O O . GLU A 1 169 ? -25.378 -18.672 6.342 1.00 61.47 169 GLU A O 1
ATOM 1317 N N . ASN A 1 170 ? -26.484 -16.764 5.898 1.00 65.25 170 ASN A N 1
ATOM 1318 C CA . ASN A 1 170 ? -25.950 -16.529 4.541 1.00 65.25 170 ASN A CA 1
ATOM 1319 C C . ASN A 1 170 ? -25.436 -15.093 4.259 1.00 65.25 170 ASN A C 1
ATOM 1321 O O . ASN A 1 170 ? -25.425 -14.675 3.100 1.00 65.25 170 ASN A O 1
ATOM 1325 N N . SER A 1 171 ? -25.041 -14.296 5.260 1.00 81.50 171 SER A N 1
ATOM 1326 C CA . SER A 1 171 ? -24.439 -12.981 4.961 1.00 81.50 171 SER A CA 1
ATOM 1327 C C . SER A 1 171 ? -23.019 -13.148 4.424 1.00 81.50 171 SER A C 1
ATOM 1329 O O . SER A 1 171 ? -22.153 -13.728 5.079 1.00 81.50 171 SER A O 1
ATOM 1331 N N . GLU A 1 172 ? -22.774 -12.610 3.231 1.00 86.31 172 GLU A N 1
ATOM 1332 C CA . GLU A 1 172 ? -21.471 -12.636 2.572 1.00 86.31 172 GLU A CA 1
ATOM 1333 C C . GLU A 1 172 ? -20.785 -11.272 2.684 1.00 86.31 172 GLU A C 1
ATOM 1335 O O . GLU A 1 172 ? -21.358 -10.240 2.341 1.00 86.31 172 GLU A O 1
ATOM 1340 N N . LEU A 1 173 ? -19.524 -11.263 3.126 1.00 90.94 173 LEU A N 1
ATOM 1341 C CA . LEU A 1 173 ? -18.690 -10.065 3.089 1.00 90.94 173 LEU A CA 1
ATOM 1342 C C . LEU A 1 173 ? -18.147 -9.863 1.670 1.00 90.94 173 LEU A C 1
ATOM 1344 O O . LEU A 1 173 ? -17.255 -10.594 1.228 1.00 90.94 173 LEU A O 1
ATOM 1348 N N . VAL A 1 174 ? -18.626 -8.830 0.981 1.00 91.62 174 VAL A N 1
ATOM 1349 C CA . VAL A 1 174 ? -18.098 -8.435 -0.331 1.00 91.62 174 VAL A CA 1
ATOM 1350 C C . VAL A 1 174 ? -17.008 -7.364 -0.211 1.00 91.62 174 VAL A C 1
ATOM 1352 O O . VAL A 1 174 ? -16.853 -6.691 0.809 1.00 91.62 174 VAL A O 1
ATOM 1355 N N . TRP A 1 175 ? -16.206 -7.219 -1.272 1.00 91.50 175 TRP A N 1
ATOM 1356 C CA . TRP A 1 175 ? -15.067 -6.294 -1.293 1.00 91.50 175 TRP A CA 1
ATOM 1357 C C . TRP A 1 175 ? -15.474 -4.829 -1.099 1.00 91.50 175 TRP A C 1
ATOM 1359 O O . TRP A 1 175 ? -14.754 -4.099 -0.421 1.00 91.50 175 TRP A O 1
ATOM 1369 N N . ASP A 1 176 ? -16.594 -4.404 -1.688 1.00 91.75 176 ASP A N 1
ATOM 1370 C CA . ASP A 1 176 ? -17.012 -2.999 -1.679 1.00 91.75 176 ASP A CA 1
ATOM 1371 C C . ASP A 1 176 ? -17.403 -2.532 -0.262 1.00 91.75 176 ASP A C 1
ATOM 1373 O O . ASP A 1 176 ? -16.924 -1.489 0.189 1.00 91.75 176 ASP A O 1
ATOM 1377 N N . ASP A 1 177 ? -18.138 -3.354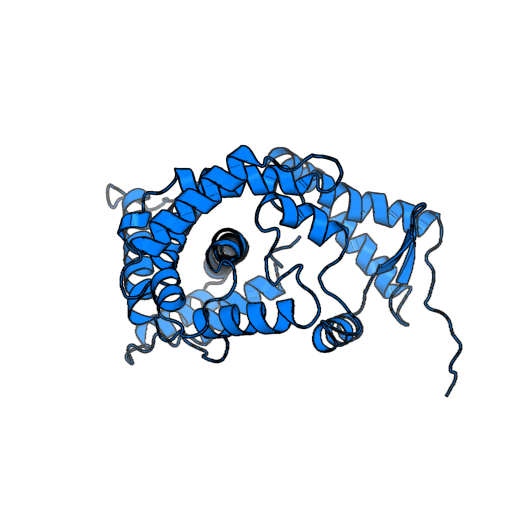 0.492 1.00 92.88 177 ASP A N 1
ATOM 1378 C CA . ASP A 1 177 ? -18.483 -3.067 1.893 1.00 92.88 177 ASP A CA 1
ATOM 1379 C C . ASP A 1 177 ? -17.229 -3.042 2.781 1.00 92.88 177 ASP A C 1
ATOM 1381 O O . ASP A 1 177 ? -17.017 -2.134 3.594 1.00 92.88 177 ASP A O 1
ATOM 1385 N N . PHE A 1 178 ? -16.335 -4.020 2.581 1.00 95.56 178 PHE A N 1
ATOM 1386 C CA . PHE A 1 178 ? -15.073 -4.096 3.310 1.00 95.56 178 PHE A CA 1
ATOM 1387 C C . PHE A 1 178 ? -14.194 -2.865 3.062 1.00 95.56 178 PHE A C 1
ATOM 1389 O O . PHE A 1 178 ? -13.660 -2.287 4.011 1.00 95.56 178 PHE A O 1
ATOM 1396 N N . ILE A 1 179 ? -13.999 -2.473 1.798 1.00 93.75 179 ILE A N 1
ATOM 1397 C CA . ILE A 1 179 ? -13.062 -1.403 1.452 1.00 93.75 179 ILE A CA 1
ATOM 1398 C C . ILE A 1 179 ? -13.583 -0.033 1.895 1.00 93.75 179 ILE A C 1
ATOM 1400 O O . ILE A 1 179 ? -12.783 0.828 2.266 1.00 93.75 179 ILE A O 1
ATOM 1404 N N . GLU A 1 180 ? -14.904 0.169 1.926 1.00 93.88 180 GLU A N 1
ATOM 1405 C CA . GLU A 1 180 ? -15.490 1.384 2.487 1.00 93.88 180 GLU A CA 1
ATOM 1406 C C . GLU A 1 180 ? -15.183 1.510 3.987 1.00 93.88 180 GLU A C 1
ATOM 1408 O O . GLU A 1 180 ? -14.638 2.534 4.419 1.00 93.88 180 GLU A O 1
ATOM 1413 N N . SER A 1 181 ? -15.459 0.458 4.768 1.00 96.12 181 SER A N 1
ATOM 1414 C CA . SER A 1 181 ? -15.133 0.408 6.202 1.00 96.12 181 SER A CA 1
ATOM 1415 C C . SER A 1 181 ? -13.623 0.550 6.443 1.00 96.12 181 SER A C 1
ATOM 1417 O O . SER A 1 181 ? -13.180 1.340 7.283 1.00 96.12 181 SER A O 1
ATOM 1419 N N . TRP A 1 182 ? -12.801 -0.105 5.618 1.00 96.50 182 TRP A N 1
ATOM 1420 C CA . TRP A 1 182 ? -11.344 0.019 5.656 1.00 96.50 182 TRP A CA 1
ATOM 1421 C C . TRP A 1 182 ? -10.879 1.471 5.494 1.00 96.50 182 TRP A C 1
ATOM 1423 O O . TRP A 1 182 ? -10.025 1.938 6.249 1.00 96.50 182 TRP A O 1
ATOM 1433 N N . TYR A 1 183 ? -11.445 2.231 4.553 1.00 96.12 183 TYR A N 1
ATOM 1434 C CA . TYR A 1 183 ? -11.061 3.633 4.392 1.00 96.12 183 TYR A CA 1
ATOM 1435 C C . TYR A 1 183 ? -11.529 4.529 5.541 1.00 96.12 183 TYR A C 1
ATOM 1437 O O . TYR A 1 183 ? -10.835 5.505 5.838 1.00 96.12 183 TYR A O 1
ATOM 1445 N N . ARG A 1 184 ? -12.627 4.200 6.237 1.00 96.94 184 ARG A N 1
ATOM 1446 C CA . ARG A 1 184 ? -12.985 4.876 7.500 1.00 96.94 184 ARG A CA 1
ATOM 1447 C C . ARG A 1 184 ? -11.883 4.668 8.537 1.00 96.94 184 ARG A C 1
ATOM 1449 O O . ARG A 1 184 ? -11.378 5.651 9.078 1.00 96.94 184 ARG A O 1
ATOM 1456 N N . VAL A 1 185 ? -11.421 3.428 8.722 1.00 97.06 185 VAL A N 1
ATOM 1457 C CA . VAL A 1 185 ? -10.285 3.101 9.607 1.00 97.06 185 VAL A CA 1
ATOM 1458 C C . VAL A 1 185 ? -9.029 3.877 9.216 1.00 97.06 185 VAL A C 1
ATOM 1460 O O . VAL A 1 185 ? -8.376 4.463 10.080 1.00 97.06 185 VAL A O 1
ATOM 1463 N N . VAL A 1 186 ? -8.688 3.920 7.925 1.00 96.62 186 VAL A N 1
ATOM 1464 C CA . VAL A 1 186 ? -7.504 4.641 7.431 1.00 96.62 186 VAL A CA 1
ATOM 1465 C C . VAL A 1 186 ? -7.593 6.127 7.755 1.00 96.62 186 VAL A C 1
ATOM 1467 O O . VAL A 1 186 ? -6.647 6.686 8.309 1.00 96.62 186 VAL A O 1
ATOM 1470 N N . ARG A 1 187 ? -8.719 6.779 7.445 1.00 96.94 187 ARG A N 1
ATOM 1471 C CA . ARG A 1 187 ? -8.899 8.212 7.713 1.00 96.94 187 ARG A CA 1
ATOM 1472 C C . ARG A 1 187 ? -8.818 8.514 9.207 1.00 96.94 187 ARG A C 1
ATOM 1474 O O . ARG A 1 187 ? -8.104 9.442 9.583 1.00 96.94 187 ARG A O 1
ATOM 1481 N N . ARG A 1 188 ? -9.459 7.689 10.042 1.00 97.12 188 ARG A N 1
ATOM 1482 C CA . ARG A 1 188 ? -9.422 7.816 11.506 1.00 97.12 188 ARG A CA 1
ATOM 1483 C C . ARG A 1 188 ? -8.022 7.604 12.080 1.00 97.12 188 ARG A C 1
ATOM 1485 O O . ARG A 1 188 ? -7.556 8.400 12.882 1.00 97.12 188 ARG A O 1
ATOM 1492 N N . THR A 1 189 ? -7.293 6.607 11.585 1.00 95.94 189 THR A N 1
ATOM 1493 C CA . THR A 1 189 ? -5.900 6.342 11.991 1.00 95.94 189 THR A CA 1
ATOM 1494 C C . THR A 1 189 ? -4.961 7.481 11.587 1.00 95.94 189 THR A C 1
ATOM 1496 O O . THR A 1 189 ? -4.053 7.854 12.332 1.00 95.94 189 THR A O 1
ATOM 1499 N N . VAL A 1 190 ? -5.157 8.045 10.392 1.00 96.19 190 VAL A N 1
ATOM 1500 C CA . VAL A 1 190 ? -4.279 9.094 9.869 1.00 96.19 190 VAL A CA 1
ATOM 1501 C C . VAL A 1 190 ? -4.566 10.449 10.513 1.00 96.19 190 VAL A C 1
ATOM 1503 O O . VAL A 1 190 ? -3.609 11.118 10.886 1.00 96.19 190 VAL A O 1
ATOM 1506 N N . PHE A 1 191 ? -5.828 10.855 10.665 1.00 96.38 191 PHE A N 1
ATOM 1507 C CA . PHE A 1 191 ? -6.190 12.223 11.072 1.00 96.38 191 PHE A CA 1
ATOM 1508 C C . PHE A 1 191 ? -6.972 12.333 12.389 1.00 96.38 191 PHE A C 1
ATOM 1510 O O . PHE A 1 191 ? -7.031 13.425 12.949 1.00 96.38 191 PHE A O 1
ATOM 1517 N N . GLY A 1 192 ? -7.555 11.243 12.888 1.00 96.44 192 GLY A N 1
ATOM 1518 C CA . GLY A 1 192 ? -8.483 11.249 14.024 1.00 96.44 192 GLY A CA 1
ATOM 1519 C C . GLY A 1 192 ? -9.938 10.991 13.626 1.00 96.44 192 GLY A C 1
ATOM 1520 O O . GLY A 1 192 ? -10.279 10.904 12.441 1.00 96.44 192 GLY A O 1
ATOM 1521 N N . ASP A 1 193 ? -10.812 10.870 14.621 1.00 96.06 193 ASP A N 1
ATOM 1522 C CA . ASP A 1 193 ? -12.203 10.437 14.469 1.00 96.06 193 ASP A CA 1
ATOM 1523 C C . ASP A 1 193 ? -13.040 11.386 13.613 1.00 96.06 193 ASP A C 1
ATOM 1525 O O . ASP A 1 193 ? -13.851 10.933 12.802 1.00 96.06 193 ASP A O 1
ATOM 1529 N N . SER A 1 194 ? -12.775 12.691 13.676 1.00 95.44 194 SER A N 1
ATOM 1530 C CA . SER A 1 194 ? -13.429 13.697 12.826 1.00 95.44 194 SER A CA 1
ATOM 1531 C C . SER A 1 194 ? -13.218 13.503 11.315 1.00 95.44 194 SER A C 1
ATOM 1533 O O . SER A 1 194 ? -13.892 14.153 10.507 1.00 95.44 194 SER A O 1
ATOM 1535 N N . ALA A 1 195 ? -12.289 12.635 10.897 1.00 96.50 195 ALA A N 1
ATOM 1536 C CA . ALA A 1 195 ? -12.055 12.297 9.494 1.00 96.50 195 ALA A CA 1
ATOM 1537 C C . ALA A 1 195 ? -12.814 11.047 9.017 1.00 96.50 195 ALA A C 1
ATOM 1539 O O . ALA A 1 195 ? -12.707 10.697 7.838 1.00 96.50 195 ALA A O 1
ATOM 1540 N N . ARG A 1 196 ? -13.587 10.381 9.890 1.00 96.25 196 ARG A N 1
ATOM 1541 C CA . ARG A 1 196 ? -14.317 9.139 9.584 1.00 96.25 196 ARG A CA 1
ATOM 1542 C C . ARG A 1 196 ? -15.061 9.190 8.250 1.00 96.25 196 ARG A C 1
ATOM 1544 O O . ARG A 1 196 ? -14.812 8.347 7.384 1.00 96.25 196 ARG A O 1
ATOM 1551 N N . ASP A 1 197 ? -15.880 10.221 8.065 1.00 96.56 197 ASP A N 1
ATOM 1552 C CA . ASP A 1 197 ? -16.769 10.384 6.908 1.00 96.56 197 ASP A CA 1
ATOM 1553 C C . ASP A 1 197 ? -16.191 11.346 5.851 1.00 96.56 197 ASP A C 1
ATOM 1555 O O . ASP A 1 197 ? -16.903 11.901 5.015 1.00 96.56 197 ASP A O 1
ATOM 1559 N N . ASP A 1 198 ? -14.870 11.567 5.855 1.00 96.25 198 ASP A N 1
ATOM 1560 C CA . ASP A 1 198 ? -14.201 12.398 4.853 1.00 96.25 198 ASP A CA 1
ATOM 1561 C C . ASP A 1 198 ? -14.000 11.649 3.520 1.00 96.25 198 ASP A C 1
ATOM 1563 O O . ASP A 1 198 ? -12.880 11.374 3.078 1.00 96.25 198 ASP A O 1
ATOM 1567 N N . HIS A 1 199 ? -15.112 11.297 2.875 1.00 94.88 199 HIS A N 1
ATOM 1568 C CA . HIS A 1 199 ? -15.124 10.607 1.584 1.00 94.88 199 HIS A CA 1
ATOM 1569 C C . HIS A 1 199 ? -14.513 11.464 0.468 1.00 94.88 199 HIS A C 1
ATOM 1571 O O . HIS A 1 199 ? -13.784 10.946 -0.379 1.00 94.88 199 HIS A O 1
ATOM 1577 N N . GLU A 1 200 ? -14.710 12.788 0.518 1.00 96.00 200 GLU A N 1
ATOM 1578 C CA . GLU A 1 200 ? -14.143 13.719 -0.465 1.00 96.00 200 GLU A CA 1
ATOM 1579 C C . GLU A 1 200 ? -12.609 13.623 -0.505 1.00 96.00 200 GLU A C 1
ATOM 1581 O O . GLU A 1 200 ? -12.011 13.637 -1.583 1.00 96.00 200 GLU A O 1
ATOM 1586 N N . LEU A 1 201 ? -11.949 13.479 0.651 1.00 95.19 201 LEU A N 1
ATOM 1587 C CA . LEU A 1 201 ? -10.499 13.313 0.714 1.00 95.19 201 LEU A CA 1
ATOM 1588 C C . LEU A 1 201 ? -10.030 12.050 -0.021 1.00 95.19 201 LEU A C 1
ATOM 1590 O O . LEU A 1 201 ? -9.088 12.119 -0.817 1.00 95.19 201 LEU A O 1
ATOM 1594 N N . THR A 1 202 ? -10.692 10.915 0.221 1.00 93.50 202 THR A N 1
ATOM 1595 C CA . THR A 1 202 ? -10.381 9.638 -0.442 1.00 93.50 202 THR A CA 1
ATOM 1596 C C . THR A 1 202 ? -10.693 9.669 -1.939 1.00 93.50 202 THR A C 1
ATOM 1598 O O . THR A 1 202 ? -9.901 9.171 -2.742 1.00 93.50 202 THR A O 1
ATOM 1601 N N . ASP A 1 203 ? -11.766 10.345 -2.345 1.00 94.31 203 ASP A N 1
ATOM 1602 C CA . ASP A 1 203 ? -12.140 10.491 -3.753 1.00 94.31 203 ASP A CA 1
ATOM 1603 C C . ASP A 1 203 ? -11.139 11.357 -4.522 1.00 94.31 203 ASP A C 1
ATOM 1605 O O . ASP A 1 203 ? -10.766 11.046 -5.660 1.00 94.31 203 ASP A O 1
ATOM 1609 N N . MET A 1 204 ? -10.655 12.439 -3.902 1.00 96.06 204 MET A N 1
ATOM 1610 C CA . MET A 1 204 ? -9.635 13.298 -4.497 1.00 96.06 204 MET A CA 1
ATOM 1611 C C . MET A 1 204 ? -8.329 12.537 -4.739 1.00 96.06 204 MET A C 1
ATOM 1613 O O . MET A 1 204 ? -7.799 12.589 -5.854 1.00 96.06 204 MET A O 1
ATOM 1617 N N . ILE A 1 205 ? -7.819 11.797 -3.745 1.00 94.62 205 ILE A N 1
ATOM 1618 C CA . ILE A 1 205 ? -6.588 11.012 -3.930 1.00 94.62 205 ILE A CA 1
ATOM 1619 C C . ILE A 1 205 ? -6.792 9.872 -4.934 1.00 94.62 205 ILE A C 1
ATOM 1621 O O . ILE A 1 205 ? -5.913 9.637 -5.767 1.00 94.62 205 ILE A O 1
ATOM 1625 N N . ALA A 1 206 ? -7.957 9.217 -4.945 1.00 92.38 206 ALA A N 1
ATOM 1626 C CA . ALA A 1 206 ? -8.286 8.200 -5.941 1.00 92.38 206 ALA A CA 1
ATOM 1627 C C . ALA A 1 206 ? -8.254 8.780 -7.365 1.00 92.38 206 ALA A C 1
ATOM 1629 O O . ALA A 1 206 ? -7.602 8.216 -8.246 1.00 92.38 206 ALA A O 1
ATOM 1630 N N . ARG A 1 207 ? -8.866 9.949 -7.592 1.00 93.94 207 ARG A N 1
ATOM 1631 C CA . ARG A 1 207 ? -8.835 10.655 -8.886 1.00 93.94 207 ARG A CA 1
ATOM 1632 C C . ARG A 1 207 ? -7.424 11.055 -9.310 1.00 93.94 207 ARG A C 1
ATOM 1634 O O . ARG A 1 207 ? -7.034 10.821 -10.456 1.00 93.94 207 ARG A O 1
ATOM 1641 N N . LEU A 1 208 ? -6.622 11.610 -8.402 1.00 94.12 208 LEU A N 1
ATOM 1642 C CA . LEU A 1 208 ? -5.238 11.969 -8.722 1.00 94.12 208 LEU A CA 1
ATOM 1643 C C . LEU A 1 208 ? -4.391 10.727 -9.057 1.00 94.12 208 LEU A C 1
ATOM 1645 O O . LEU A 1 208 ? -3.585 10.755 -9.989 1.00 94.12 208 LEU A O 1
ATOM 1649 N N . ARG A 1 209 ? -4.620 9.597 -8.379 1.00 92.81 209 ARG A N 1
ATOM 1650 C CA . ARG A 1 209 ? -3.984 8.306 -8.698 1.00 92.81 209 ARG A CA 1
ATOM 1651 C C . ARG A 1 209 ? -4.446 7.733 -10.038 1.00 92.81 209 ARG A C 1
ATOM 1653 O O . ARG A 1 209 ? -3.625 7.200 -10.786 1.00 92.81 209 ARG A O 1
ATOM 1660 N N . GLN A 1 210 ? -5.725 7.890 -10.389 1.00 90.81 210 GLN A N 1
ATOM 1661 C CA . GLN A 1 210 ? -6.240 7.557 -11.724 1.00 90.81 210 GLN A CA 1
ATOM 1662 C C . GLN A 1 210 ? -5.543 8.375 -12.815 1.00 90.81 210 GLN A C 1
ATOM 1664 O O . GLN A 1 210 ? -5.291 7.849 -13.899 1.00 90.81 210 GLN A O 1
ATOM 1669 N N . HIS A 1 211 ? -5.190 9.635 -12.547 1.00 91.19 211 HIS A N 1
ATOM 1670 C CA . HIS A 1 211 ? -4.367 10.430 -13.461 1.00 91.19 211 HIS A CA 1
ATOM 1671 C C . HIS A 1 211 ? -2.925 9.907 -13.521 1.00 91.19 211 HIS A C 1
ATOM 1673 O O . HIS A 1 211 ? -2.393 9.722 -14.616 1.00 91.19 211 HIS A O 1
ATOM 1679 N N . GLY A 1 212 ? -2.347 9.551 -12.369 1.00 87.19 212 GLY A N 1
ATOM 1680 C CA . GLY A 1 212 ? -1.011 8.959 -12.260 1.00 87.19 212 GLY A CA 1
ATOM 1681 C C . GLY A 1 212 ? -0.813 7.667 -13.066 1.00 87.19 212 GLY A C 1
ATOM 1682 O O . GLY A 1 212 ? 0.290 7.436 -13.566 1.00 87.19 212 GLY A O 1
ATOM 1683 N N . ASN A 1 213 ? -1.870 6.864 -13.277 1.00 87.69 213 ASN A N 1
ATOM 1684 C CA . ASN A 1 213 ? -1.841 5.668 -14.143 1.00 87.69 213 ASN A CA 1
ATOM 1685 C C . ASN A 1 213 ? -1.331 5.955 -15.561 1.00 87.69 213 ASN A C 1
ATOM 1687 O O . ASN A 1 213 ? -0.836 5.049 -16.227 1.00 87.69 213 ASN A O 1
ATOM 1691 N N . TRP A 1 214 ? -1.506 7.187 -16.034 1.00 85.19 214 TRP A N 1
ATOM 1692 C CA . TRP A 1 214 ? -1.099 7.608 -17.367 1.00 85.19 214 TRP A CA 1
ATOM 1693 C C . TRP A 1 214 ? 0.309 8.206 -17.383 1.00 85.19 214 TRP A C 1
ATOM 1695 O O . TRP A 1 214 ? 0.849 8.413 -18.462 1.00 85.19 214 TRP A O 1
ATOM 1705 N N . SER A 1 215 ? 0.934 8.426 -16.220 1.00 88.56 215 SER A N 1
ATOM 1706 C CA . SER A 1 215 ? 2.309 8.925 -16.068 1.00 88.56 215 SER A CA 1
ATOM 1707 C C . SER A 1 215 ? 2.616 10.079 -17.036 1.00 88.56 215 SER A C 1
ATOM 1709 O O . SER A 1 215 ? 2.043 11.154 -16.884 1.00 88.56 215 SER A O 1
ATOM 1711 N N . PHE A 1 216 ? 3.472 9.856 -18.041 1.00 84.81 216 PHE A N 1
ATOM 1712 C CA . PHE A 1 216 ? 3.865 10.845 -19.052 1.00 84.81 216 PHE A CA 1
ATOM 1713 C C . PHE A 1 216 ? 2.754 11.206 -20.055 1.00 84.81 216 PHE A C 1
ATOM 1715 O O . PHE A 1 216 ? 2.830 12.248 -20.694 1.00 84.81 216 PHE A O 1
ATOM 1722 N N . LEU A 1 217 ? 1.727 10.365 -20.204 1.00 85.75 217 LEU A N 1
ATOM 1723 C CA . LEU A 1 217 ? 0.629 10.536 -21.164 1.00 85.75 217 LEU A CA 1
ATOM 1724 C C . LEU A 1 217 ? -0.456 11.506 -20.676 1.00 85.75 217 LEU A C 1
ATOM 1726 O O . LEU A 1 217 ? -1.379 11.819 -21.425 1.00 85.75 217 LEU A O 1
ATOM 1730 N N . LYS A 1 218 ? -0.386 11.965 -19.421 1.00 87.81 218 LYS A N 1
ATOM 1731 C CA . LYS A 1 218 ? -1.345 12.916 -18.856 1.00 87.81 218 LYS A CA 1
ATOM 1732 C C . LYS A 1 218 ? -0.627 13.985 -18.044 1.00 87.81 218 LYS A C 1
ATOM 1734 O O . LYS A 1 218 ? 0.220 13.676 -17.212 1.00 87.81 218 LYS A O 1
ATOM 1739 N N . ALA A 1 219 ? -1.010 15.243 -18.244 1.00 89.94 219 ALA A N 1
ATOM 1740 C CA . ALA A 1 219 ? -0.532 16.342 -17.414 1.00 89.94 219 ALA A CA 1
ATOM 1741 C C . ALA A 1 219 ? -1.130 16.264 -15.990 1.00 89.94 219 ALA A C 1
ATOM 1743 O O . ALA A 1 219 ? -2.306 15.911 -15.851 1.00 89.94 219 ALA A O 1
ATOM 1744 N N . PRO A 1 220 ? -0.367 16.611 -14.934 1.00 89.75 220 PRO A N 1
ATOM 1745 C CA . PRO A 1 220 ? -0.888 16.664 -13.570 1.00 89.75 220 PRO A CA 1
ATOM 1746 C C . PRO A 1 220 ? -2.017 17.682 -13.400 1.00 89.75 220 PRO A C 1
ATOM 1748 O O . PRO A 1 220 ? -1.890 18.839 -13.808 1.00 89.75 220 PRO A O 1
ATOM 1751 N N . ASP A 1 221 ? -3.088 17.280 -12.716 1.00 93.62 221 ASP A N 1
ATOM 1752 C CA . ASP A 1 221 ? -4.176 18.183 -12.333 1.00 93.62 221 ASP A CA 1
ATOM 1753 C C . ASP A 1 221 ? -3.760 19.026 -11.119 1.00 93.62 221 ASP A C 1
ATOM 1755 O O . ASP A 1 221 ? -3.974 18.668 -9.959 1.00 93.62 221 ASP A O 1
ATOM 1759 N N . ARG A 1 222 ? -3.110 20.159 -11.400 1.00 94.19 222 ARG A N 1
ATOM 1760 C CA . ARG A 1 222 ? -2.562 21.048 -10.366 1.00 94.19 222 ARG A CA 1
ATOM 1761 C C . ARG A 1 222 ? -3.645 21.640 -9.463 1.00 94.19 222 ARG A C 1
ATOM 1763 O O . ARG A 1 222 ? -3.374 21.842 -8.283 1.00 94.19 222 ARG A O 1
ATOM 1770 N N . LYS A 1 223 ? -4.850 21.898 -9.991 1.00 96.25 223 LYS A N 1
ATOM 1771 C CA . LYS A 1 223 ? -5.962 22.479 -9.220 1.00 96.25 223 LYS A CA 1
ATOM 1772 C C . LYS A 1 223 ? -6.518 21.461 -8.232 1.00 96.25 223 LYS A C 1
ATOM 1774 O O . LYS A 1 223 ? -6.642 21.771 -7.049 1.00 96.25 223 LYS A O 1
ATOM 1779 N N . LEU A 1 224 ? -6.796 20.241 -8.698 1.00 96.50 224 LEU A N 1
ATOM 1780 C CA . LEU A 1 224 ? -7.257 19.159 -7.831 1.00 96.50 224 LEU A CA 1
ATOM 1781 C C . LEU A 1 224 ? -6.206 18.817 -6.772 1.00 96.50 224 LEU A C 1
ATOM 1783 O O . LEU A 1 224 ? -6.546 18.673 -5.602 1.00 96.50 224 LEU A O 1
ATOM 1787 N N . ARG A 1 225 ? -4.924 18.760 -7.155 1.00 95.44 225 ARG A N 1
ATOM 1788 C CA . ARG A 1 225 ? -3.829 18.500 -6.213 1.00 95.44 225 ARG A CA 1
ATOM 1789 C C . ARG A 1 225 ? -3.709 19.590 -5.148 1.00 95.44 225 ARG A C 1
ATOM 1791 O O . ARG A 1 225 ? -3.550 19.257 -3.981 1.00 95.44 225 ARG A O 1
ATOM 1798 N N . ALA A 1 226 ? -3.807 20.866 -5.524 1.00 95.25 226 ALA A N 1
ATOM 1799 C CA . ALA A 1 226 ? -3.771 21.969 -4.564 1.00 95.25 226 ALA A CA 1
ATOM 1800 C C . ALA A 1 226 ? -4.949 21.904 -3.578 1.00 95.25 226 ALA A C 1
ATOM 1802 O O . ALA A 1 226 ? -4.738 22.012 -2.376 1.00 95.25 226 ALA A O 1
ATOM 1803 N N . ARG A 1 227 ? -6.171 21.639 -4.066 1.00 97.06 227 ARG A N 1
ATOM 1804 C CA . ARG A 1 227 ? -7.350 21.428 -3.205 1.00 97.06 227 ARG A CA 1
ATOM 1805 C C . ARG A 1 227 ? -7.167 20.256 -2.245 1.00 97.06 227 ARG A C 1
ATOM 1807 O O . ARG A 1 227 ? -7.485 20.373 -1.066 1.00 97.06 227 ARG A O 1
ATOM 1814 N N . PHE A 1 228 ? -6.647 19.141 -2.749 1.00 97.06 228 PHE A N 1
ATOM 1815 C CA . PHE A 1 228 ? -6.372 17.959 -1.945 1.00 97.06 228 PHE A CA 1
ATOM 1816 C C . PHE A 1 228 ? -5.343 18.250 -0.846 1.00 97.06 228 PHE A C 1
ATOM 1818 O O . PHE A 1 228 ? -5.622 17.983 0.318 1.00 97.06 228 PHE A O 1
ATOM 1825 N N . LEU A 1 229 ? -4.201 18.861 -1.182 1.00 95.25 229 LEU A N 1
ATOM 1826 C CA . LEU A 1 229 ? -3.175 19.222 -0.197 1.00 95.25 229 LEU A CA 1
ATOM 1827 C C . LEU A 1 229 ? -3.681 20.251 0.821 1.00 95.25 229 LEU A C 1
ATOM 1829 O O . LEU A 1 229 ? -3.366 20.124 1.998 1.00 95.25 229 LEU A O 1
ATOM 1833 N N . GLN A 1 230 ? -4.513 21.212 0.408 1.00 95.44 230 GLN A N 1
ATOM 1834 C CA . GLN A 1 230 ? -5.156 22.138 1.343 1.00 95.44 230 GLN A CA 1
ATOM 1835 C C . GLN A 1 230 ? -6.066 21.396 2.327 1.00 95.44 230 GLN A C 1
ATOM 1837 O O . GLN A 1 230 ? -6.029 21.666 3.522 1.00 95.44 230 GLN A O 1
ATOM 1842 N N . ARG A 1 231 ? -6.863 20.430 1.852 1.00 96.44 231 ARG A N 1
ATOM 1843 C CA . ARG A 1 231 ? -7.709 19.616 2.735 1.00 96.44 231 ARG A CA 1
ATOM 1844 C C . ARG A 1 231 ? -6.876 18.768 3.695 1.00 96.44 231 ARG A C 1
ATOM 1846 O O . ARG A 1 231 ? -7.225 18.682 4.866 1.00 96.44 231 ARG A O 1
ATOM 1853 N N . VAL A 1 232 ? -5.777 18.180 3.217 1.00 96.12 232 VAL A N 1
ATOM 1854 C CA . VAL A 1 232 ? -4.814 17.460 4.064 1.00 96.12 232 VAL A CA 1
ATOM 1855 C C . VAL A 1 232 ? -4.254 18.384 5.143 1.00 96.12 232 VAL A C 1
ATOM 1857 O O . VAL A 1 232 ? -4.262 18.002 6.307 1.00 96.12 232 VAL A O 1
ATOM 1860 N N . GLN A 1 233 ? -3.828 19.598 4.784 1.00 94.56 233 GLN A N 1
ATOM 1861 C CA . GLN A 1 233 ? -3.317 20.576 5.744 1.00 94.56 233 GLN A CA 1
ATOM 1862 C C . GLN A 1 233 ? -4.373 20.929 6.797 1.00 94.56 233 GLN A C 1
ATOM 1864 O O . GLN A 1 233 ? -4.100 20.804 7.984 1.00 94.56 233 GLN A O 1
ATOM 1869 N N . ASN A 1 234 ? -5.606 21.236 6.384 1.00 94.50 234 ASN A N 1
ATOM 1870 C CA . ASN A 1 234 ? -6.695 21.536 7.318 1.00 94.50 234 ASN A CA 1
ATOM 1871 C C . ASN A 1 234 ? -6.955 20.375 8.300 1.00 94.50 234 ASN A C 1
ATOM 1873 O O . ASN A 1 234 ? -7.261 20.601 9.467 1.00 94.50 234 ASN A O 1
ATOM 1877 N N . ARG A 1 235 ? -6.832 19.120 7.840 1.00 95.19 235 ARG A N 1
ATOM 1878 C CA . ARG A 1 235 ? -6.957 17.932 8.702 1.00 95.19 235 ARG A CA 1
ATOM 1879 C C . ARG A 1 235 ? -5.759 17.733 9.621 1.00 95.19 235 ARG A C 1
ATOM 1881 O O . ARG A 1 235 ? -5.936 17.227 10.720 1.00 95.19 235 ARG A O 1
ATOM 1888 N N . MET A 1 236 ? -4.561 18.119 9.192 1.00 93.62 236 MET A N 1
ATOM 1889 C CA . MET A 1 236 ? -3.383 18.123 10.058 1.00 93.62 236 MET A CA 1
ATOM 1890 C C . MET A 1 236 ? -3.495 19.168 11.167 1.00 93.62 236 MET A C 1
ATOM 1892 O O . MET A 1 236 ? -3.143 18.872 12.304 1.00 93.62 236 MET A O 1
ATOM 1896 N N . ASP A 1 237 ? -4.000 20.359 10.847 1.00 92.25 237 ASP A N 1
ATOM 1897 C CA . ASP A 1 237 ? -4.152 21.454 11.810 1.00 92.25 237 ASP A CA 1
ATOM 1898 C C . ASP A 1 237 ? -5.153 21.092 12.923 1.00 92.25 237 ASP A C 1
ATOM 1900 O O . ASP A 1 237 ? -4.983 21.498 14.070 1.00 92.25 237 ASP A O 1
ATOM 1904 N N . GLY A 1 238 ? -6.168 20.285 12.594 1.00 91.75 238 GLY A N 1
ATOM 1905 C CA . GLY A 1 238 ? -7.143 19.728 13.536 1.00 91.75 238 GLY A CA 1
ATOM 1906 C C . GLY A 1 238 ? -6.872 18.285 13.973 1.00 91.75 238 GLY A C 1
ATOM 1907 O O . GLY A 1 238 ? -7.803 17.628 14.431 1.00 91.75 238 GLY A O 1
ATOM 1908 N N . ALA A 1 239 ? -5.656 17.756 13.788 1.00 92.31 239 ALA A N 1
ATOM 1909 C CA . ALA A 1 239 ? -5.385 16.340 14.026 1.00 92.31 239 ALA A CA 1
ATOM 1910 C C . ALA A 1 239 ? -5.500 15.960 15.510 1.00 92.31 239 ALA A C 1
ATOM 1912 O O . ALA A 1 239 ? -4.821 16.520 16.380 1.00 92.31 239 ALA A O 1
ATOM 1913 N N . GLU A 1 240 ? -6.319 14.950 15.789 1.00 94.00 240 GLU A N 1
ATOM 1914 C CA . GLU A 1 240 ? -6.619 14.514 17.154 1.00 94.00 240 GLU A CA 1
ATOM 1915 C C . GLU A 1 240 ? -5.467 13.686 17.757 1.00 94.00 240 GLU A C 1
ATOM 1917 O O . GLU A 1 240 ? -4.786 12.948 17.025 1.00 94.00 240 GLU A O 1
ATOM 1922 N N . PRO A 1 241 ? -5.237 13.764 19.085 1.00 93.62 241 PRO A N 1
ATOM 1923 C CA . PRO A 1 241 ? -4.258 12.927 19.773 1.00 93.62 241 PRO A CA 1
ATOM 1924 C C . PRO A 1 241 ? -4.459 11.436 19.481 1.00 93.62 241 PRO A C 1
ATOM 1926 O O . PRO A 1 241 ? -5.577 10.933 19.496 1.00 93.62 241 PRO A O 1
ATOM 1929 N N . GLY A 1 242 ? -3.363 10.719 19.225 1.00 92.19 242 GLY A N 1
ATOM 1930 C CA . GLY A 1 242 ? -3.399 9.297 18.851 1.00 92.19 242 GLY A CA 1
ATOM 1931 C C . GLY A 1 242 ? -3.402 9.030 17.340 1.00 92.19 242 GLY A C 1
ATOM 1932 O O . GLY A 1 242 ? -3.125 7.903 16.933 1.00 92.19 242 GLY A O 1
ATOM 1933 N N . SER A 1 243 ? -3.601 10.057 16.506 1.00 95.62 243 SER A N 1
ATOM 1934 C CA . SER A 1 243 ? -3.484 9.951 15.045 1.00 95.62 243 SER A CA 1
ATOM 1935 C C . SER A 1 243 ? -2.046 10.123 14.530 1.00 95.62 243 SER A C 1
ATOM 1937 O O . SER A 1 243 ? -1.189 10.748 15.170 1.00 95.62 243 SER A O 1
ATOM 1939 N N . LEU A 1 244 ? -1.768 9.604 13.328 1.00 95.00 244 LEU A N 1
ATOM 1940 C CA . LEU A 1 244 ? -0.457 9.759 12.677 1.00 95.00 244 LEU A CA 1
ATOM 1941 C C . LEU A 1 244 ? -0.142 11.221 12.329 1.00 95.00 244 LEU A C 1
ATOM 1943 O O . LEU A 1 244 ? 0.997 11.660 12.487 1.00 95.00 244 LEU A O 1
ATOM 1947 N N . ALA A 1 245 ? -1.139 11.986 11.879 1.00 94.44 245 ALA A N 1
ATOM 1948 C CA . ALA A 1 245 ? -0.988 13.404 11.575 1.00 94.44 245 ALA A CA 1
ATOM 1949 C C . ALA A 1 245 ? -0.629 14.201 12.833 1.00 94.44 245 ALA A C 1
ATOM 1951 O O . ALA A 1 245 ? 0.296 15.011 12.786 1.00 94.44 245 ALA A O 1
ATOM 1952 N N . HIS A 1 246 ? -1.270 13.909 13.969 1.00 93.88 246 HIS A N 1
ATOM 1953 C CA . HIS A 1 246 ? -0.936 14.540 15.243 1.00 93.88 246 HIS A CA 1
ATOM 1954 C C . HIS A 1 246 ? 0.499 14.217 15.673 1.00 93.88 246 HIS A C 1
ATOM 1956 O O . HIS A 1 246 ? 1.254 15.113 16.051 1.00 93.88 246 HIS A O 1
ATOM 1962 N N . ALA A 1 247 ? 0.920 12.953 15.560 1.00 92.62 247 ALA A N 1
ATOM 1963 C CA . ALA A 1 247 ? 2.305 12.577 15.837 1.00 92.62 247 ALA A CA 1
ATOM 1964 C C . ALA A 1 247 ? 3.292 13.317 14.921 1.00 92.62 247 ALA A C 1
ATOM 1966 O O . ALA A 1 247 ? 4.328 13.777 15.390 1.00 92.62 247 ALA A O 1
ATOM 1967 N N . MET A 1 248 ? 2.960 13.479 13.637 1.00 91.19 248 MET A N 1
ATOM 1968 C CA . MET A 1 248 ? 3.805 14.181 12.673 1.00 91.19 248 MET A CA 1
ATOM 1969 C C . MET A 1 248 ? 3.931 15.684 12.961 1.00 91.19 248 MET A C 1
ATOM 1971 O O . MET A 1 248 ? 5.030 16.224 12.851 1.00 91.19 248 MET A O 1
ATOM 1975 N N . VAL A 1 249 ? 2.840 16.362 13.336 1.00 89.25 249 VAL A N 1
ATOM 1976 C CA . VAL A 1 249 ? 2.840 17.806 13.652 1.00 89.25 249 VAL A CA 1
ATOM 1977 C C . VAL A 1 249 ? 3.691 18.123 14.887 1.00 89.25 249 VAL A C 1
ATOM 1979 O O . VAL A 1 249 ? 4.310 19.184 14.947 1.00 89.25 249 VAL A O 1
ATOM 1982 N N . ASN A 1 250 ? 3.769 17.192 15.839 1.00 88.00 250 ASN A N 1
ATOM 1983 C CA . ASN A 1 250 ? 4.535 17.353 17.076 1.00 88.00 250 ASN A CA 1
ATOM 1984 C C . ASN A 1 250 ? 6.020 16.965 16.958 1.00 88.00 250 ASN A C 1
ATOM 1986 O O . ASN A 1 250 ? 6.753 17.058 17.944 1.00 88.00 250 ASN A O 1
ATOM 1990 N N . LEU A 1 251 ? 6.494 16.529 15.785 1.00 84.88 251 LEU A N 1
ATOM 1991 C CA . LEU A 1 251 ? 7.911 16.219 15.611 1.00 84.88 251 LEU A CA 1
ATOM 1992 C C . LEU A 1 251 ? 8.759 17.502 15.516 1.00 84.88 251 LEU A C 1
ATOM 1994 O O . LEU A 1 251 ? 8.397 18.437 14.799 1.00 84.88 251 LEU A O 1
ATOM 1998 N N . PRO A 1 252 ? 9.933 17.540 16.176 1.00 68.38 252 PRO A N 1
ATOM 1999 C CA . PRO A 1 252 ? 10.776 18.735 16.238 1.00 68.38 252 PRO A CA 1
ATOM 2000 C C . PRO A 1 252 ? 11.386 19.141 14.885 1.00 68.38 252 PRO A C 1
ATOM 2002 O O . PRO A 1 252 ? 11.791 20.290 14.716 1.00 68.38 252 PRO A O 1
ATOM 2005 N N . SER A 1 253 ? 11.435 18.241 13.895 1.00 61.31 253 SER A N 1
ATOM 2006 C CA . SER A 1 253 ? 11.906 18.560 12.544 1.00 61.31 253 SER A CA 1
ATOM 2007 C C . SER A 1 253 ? 10.744 18.952 11.626 1.00 61.31 253 SER A C 1
ATOM 2009 O O . SER A 1 253 ? 10.104 18.095 11.008 1.00 61.31 253 SER A O 1
ATOM 2011 N N . ARG A 1 254 ? 10.496 20.256 11.477 1.00 57.91 254 ARG A N 1
ATOM 2012 C CA . ARG A 1 254 ? 9.629 20.764 10.407 1.00 57.91 254 ARG A CA 1
ATOM 2013 C C . ARG A 1 254 ? 10.373 20.644 9.083 1.00 57.91 254 ARG A C 1
ATOM 2015 O O . ARG A 1 254 ? 11.202 21.479 8.745 1.00 57.91 254 ARG A O 1
ATOM 2022 N N . GLN A 1 255 ? 10.113 19.565 8.357 1.00 62.84 255 GLN A N 1
ATOM 2023 C CA . GLN A 1 255 ? 10.473 19.506 6.945 1.00 62.84 255 GLN A CA 1
ATOM 2024 C C . GLN A 1 255 ? 9.683 20.545 6.160 1.00 62.84 255 GLN A C 1
ATOM 2026 O O . GLN A 1 255 ? 8.574 20.913 6.550 1.00 62.84 255 GLN A O 1
ATOM 2031 N N . ASP A 1 256 ? 10.202 20.928 4.998 1.00 61.94 256 ASP A N 1
ATOM 2032 C CA . ASP A 1 256 ? 9.424 21.670 4.016 1.00 61.94 256 ASP A CA 1
ATOM 2033 C C . ASP A 1 256 ? 8.275 20.778 3.518 1.00 61.94 256 ASP A C 1
ATOM 2035 O O . ASP A 1 256 ? 8.481 19.884 2.695 1.00 61.94 256 ASP A O 1
ATOM 2039 N N . ALA A 1 257 ? 7.067 21.037 4.021 1.00 72.56 257 ALA A N 1
ATOM 2040 C CA . ALA A 1 257 ? 5.799 20.403 3.645 1.00 72.56 257 ALA A CA 1
ATOM 2041 C C . ALA A 1 257 ? 5.577 18.944 4.134 1.00 72.56 257 ALA A C 1
ATOM 2043 O O . ALA A 1 257 ? 5.492 18.018 3.321 1.00 72.56 257 ALA A O 1
ATOM 2044 N N . PRO A 1 258 ? 5.375 18.714 5.452 1.00 84.12 258 PRO A N 1
ATOM 2045 C CA . PRO A 1 258 ? 4.978 17.402 5.989 1.00 84.12 258 PRO A CA 1
ATOM 2046 C C . PRO A 1 258 ? 3.649 16.896 5.399 1.00 84.12 258 PRO A C 1
ATOM 2048 O O . PRO A 1 258 ? 3.493 15.699 5.160 1.00 84.12 258 PRO A O 1
ATOM 2051 N N . ALA A 1 259 ? 2.729 17.805 5.058 1.00 88.75 259 ALA A N 1
ATOM 2052 C CA . ALA A 1 259 ? 1.478 17.482 4.375 1.00 88.75 259 ALA A CA 1
ATOM 2053 C C . ALA A 1 259 ? 1.685 16.762 3.033 1.00 88.75 259 ALA A C 1
ATOM 2055 O O . ALA A 1 259 ? 0.847 15.959 2.638 1.00 88.75 259 ALA A O 1
ATOM 2056 N N . GLU A 1 260 ? 2.812 16.976 2.345 1.00 89.62 260 GLU A N 1
ATOM 2057 C CA . GLU A 1 260 ? 3.124 16.286 1.085 1.00 89.62 260 GLU A CA 1
ATOM 2058 C C . GLU A 1 260 ? 3.583 14.830 1.279 1.00 89.62 260 GLU A C 1
ATOM 2060 O O . GLU A 1 260 ? 3.729 14.093 0.301 1.00 89.62 260 GLU A O 1
ATOM 2065 N N . GLN A 1 261 ? 3.790 14.385 2.524 1.00 91.69 261 GLN A N 1
ATOM 2066 C CA . GLN A 1 261 ? 4.103 12.991 2.850 1.00 91.69 261 GLN A CA 1
ATOM 2067 C C . GLN A 1 261 ? 2.851 12.145 3.138 1.00 91.69 261 GLN A C 1
ATOM 2069 O O . GLN A 1 261 ? 2.869 10.939 2.896 1.00 91.69 261 GLN A O 1
ATOM 2074 N N . ILE A 1 262 ? 1.752 12.766 3.581 1.00 93.31 262 ILE A N 1
ATOM 2075 C CA . ILE A 1 262 ? 0.479 12.094 3.904 1.00 93.31 262 ILE A CA 1
ATOM 2076 C C . ILE A 1 262 ? -0.194 11.372 2.726 1.00 93.31 262 ILE A C 1
ATOM 2078 O O . ILE A 1 262 ? -0.762 10.299 2.958 1.00 93.31 262 ILE A O 1
ATOM 2082 N N . PRO A 1 263 ? -0.159 11.874 1.471 1.00 94.12 263 PRO A N 1
ATOM 2083 C CA . PRO A 1 263 ? -0.809 11.194 0.353 1.00 94.12 263 PRO A CA 1
ATOM 2084 C C . PRO A 1 263 ? -0.322 9.752 0.214 1.00 94.12 263 PRO A C 1
ATOM 2086 O O . PRO A 1 263 ? -1.105 8.875 -0.154 1.00 94.12 263 PRO A O 1
ATOM 2089 N N . GLN A 1 264 ? 0.937 9.502 0.599 1.00 91.38 264 GLN A N 1
ATOM 2090 C CA . GLN A 1 264 ? 1.511 8.170 0.644 1.00 91.38 264 GLN A CA 1
ATOM 2091 C C . GLN A 1 264 ? 0.746 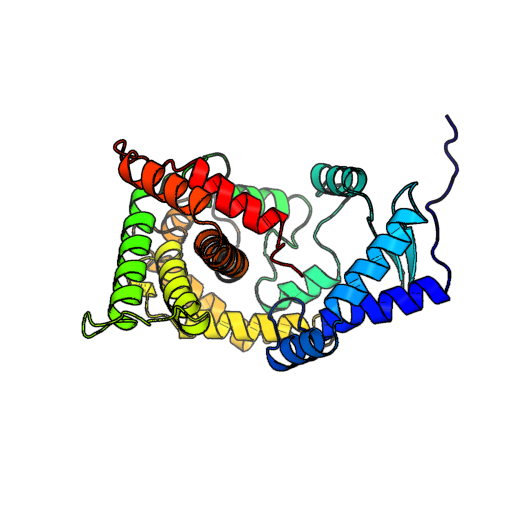7.230 1.557 1.00 91.38 264 GLN A C 1
ATOM 2093 O O . GLN A 1 264 ? 0.479 6.102 1.167 1.00 91.38 264 GLN A O 1
ATOM 2098 N N . TRP A 1 265 ? 0.393 7.667 2.763 1.00 92.31 265 TRP A N 1
ATOM 2099 C CA . TRP A 1 265 ? -0.333 6.838 3.720 1.00 92.31 265 TRP A CA 1
ATOM 2100 C C . TRP A 1 265 ? -1.713 6.492 3.179 1.00 92.31 265 TRP A C 1
ATOM 2102 O O . TRP A 1 265 ? -2.064 5.318 3.096 1.00 92.31 265 TRP A O 1
ATOM 2112 N N . LEU A 1 266 ? -2.437 7.501 2.691 1.00 92.00 266 LEU A N 1
ATOM 2113 C CA . LEU A 1 266 ? -3.792 7.335 2.163 1.00 92.00 266 LEU A CA 1
ATOM 2114 C C . LEU A 1 266 ? -3.866 6.389 0.961 1.00 92.00 266 LEU A C 1
ATOM 2116 O O . LEU A 1 266 ? -4.908 5.778 0.756 1.00 92.00 266 LEU A O 1
ATOM 2120 N N . PHE A 1 267 ? -2.787 6.237 0.183 1.00 85.62 267 PHE A N 1
ATOM 2121 C CA . PHE A 1 267 ? -2.737 5.236 -0.885 1.00 85.62 267 PHE A CA 1
ATOM 2122 C C . PHE A 1 267 ? -2.075 3.914 -0.469 1.00 85.62 267 PHE A C 1
ATOM 2124 O O . PHE A 1 267 ? -2.411 2.864 -1.013 1.00 85.62 267 PHE A O 1
ATOM 2131 N N . ALA A 1 268 ? -1.088 3.930 0.430 1.00 87.00 268 ALA A N 1
ATOM 2132 C CA . ALA A 1 268 ? -0.319 2.738 0.790 1.00 87.00 268 ALA A CA 1
ATOM 2133 C C . ALA A 1 268 ? -1.116 1.773 1.676 1.00 87.00 268 ALA A C 1
ATOM 2135 O O . ALA A 1 268 ? -0.801 0.581 1.700 1.00 87.00 268 ALA A O 1
ATOM 2136 N N . PHE A 1 269 ? -2.169 2.258 2.341 1.00 89.69 269 PHE A N 1
ATOM 2137 C CA . PHE A 1 269 ? -3.118 1.402 3.046 1.00 89.69 269 PHE A CA 1
ATOM 2138 C C . PHE A 1 269 ? -4.025 0.582 2.111 1.00 89.69 269 PHE A C 1
ATOM 2140 O O . PHE A 1 269 ? -4.607 -0.397 2.572 1.00 89.69 269 PHE A O 1
ATOM 2147 N N . ASP A 1 270 ? -4.099 0.877 0.807 1.00 87.06 270 ASP A N 1
ATOM 2148 C CA . ASP A 1 270 ? -4.849 0.054 -0.158 1.00 87.06 270 ASP A CA 1
ATOM 2149 C C . ASP A 1 270 ? -4.324 -1.398 -0.214 1.00 87.06 270 ASP A C 1
ATOM 2151 O O . ASP A 1 270 ? -5.099 -2.326 0.032 1.00 87.06 270 ASP A O 1
ATOM 2155 N N . PRO A 1 271 ? -3.017 -1.653 -0.485 1.00 88.44 271 PRO A N 1
ATOM 2156 C CA . PRO A 1 271 ? -2.444 -2.991 -0.378 1.00 88.44 271 PRO A CA 1
ATOM 2157 C C . PRO A 1 271 ? -2.672 -3.679 0.965 1.00 88.44 271 PRO A C 1
ATOM 2159 O O . PRO A 1 271 ? -2.783 -4.902 0.988 1.00 88.44 271 PRO A O 1
ATOM 2162 N N . ALA A 1 272 ? -2.706 -2.923 2.066 1.00 91.31 272 ALA A N 1
ATOM 2163 C CA . ALA A 1 272 ? -2.955 -3.486 3.386 1.00 91.31 272 ALA A CA 1
ATOM 2164 C C . ALA A 1 272 ? -4.401 -3.994 3.497 1.00 91.31 272 ALA A C 1
ATOM 2166 O O . ALA A 1 272 ? -4.595 -5.132 3.912 1.00 91.31 272 ALA A O 1
ATOM 2167 N N . GLY A 1 273 ? -5.390 -3.242 3.002 1.00 93.44 273 GLY A N 1
ATOM 2168 C CA . GLY A 1 273 ? -6.780 -3.705 2.926 1.00 93.44 273 GLY A CA 1
ATOM 2169 C C . GLY A 1 273 ? -6.927 -4.944 2.042 1.00 93.44 273 GLY A C 1
ATOM 2170 O O . GLY A 1 273 ? -7.545 -5.929 2.440 1.00 93.44 273 GLY A O 1
ATOM 2171 N N . MET A 1 274 ? -6.264 -4.959 0.879 1.00 92.31 274 MET A N 1
ATOM 2172 C CA . MET A 1 274 ? -6.232 -6.139 0.004 1.00 92.31 274 MET A CA 1
ATOM 2173 C C . MET A 1 274 ? -5.624 -7.363 0.700 1.00 92.31 274 MET A C 1
ATOM 2175 O O . MET A 1 274 ? -6.120 -8.476 0.531 1.00 92.31 274 MET A O 1
ATOM 2179 N N . ALA A 1 275 ? -4.540 -7.180 1.459 1.00 94.19 275 ALA A N 1
ATOM 2180 C CA . ALA A 1 275 ? -3.897 -8.258 2.201 1.00 94.19 275 ALA A CA 1
ATOM 2181 C C . ALA A 1 275 ? -4.814 -8.799 3.304 1.00 94.19 275 ALA A C 1
ATOM 2183 O O . ALA A 1 275 ? -4.949 -10.016 3.423 1.00 94.19 275 ALA A O 1
ATOM 2184 N N . THR A 1 276 ? -5.488 -7.919 4.048 1.00 95.00 276 THR A N 1
ATOM 2185 C CA . THR A 1 276 ? -6.475 -8.287 5.071 1.00 95.00 276 THR A CA 1
ATOM 2186 C C . THR A 1 276 ? -7.609 -9.106 4.465 1.00 95.00 276 THR A C 1
ATOM 2188 O O . THR A 1 276 ? -7.833 -10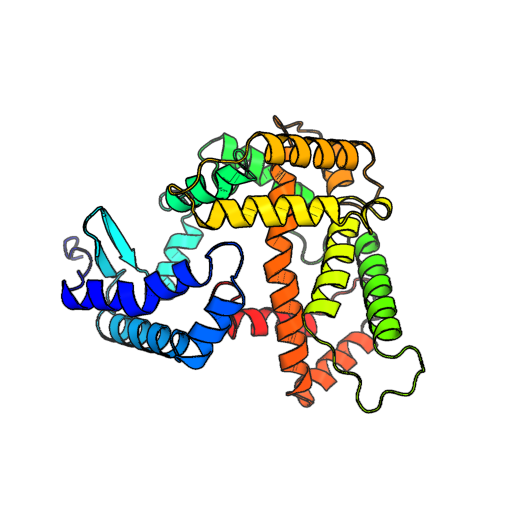.236 4.889 1.00 95.00 276 THR A O 1
ATOM 2191 N N . PHE A 1 277 ? -8.252 -8.607 3.406 1.00 95.25 277 PHE A N 1
ATOM 2192 C CA . PHE A 1 277 ? -9.361 -9.304 2.749 1.00 95.25 277 PHE A CA 1
ATOM 2193 C C . PHE A 1 277 ? -8.949 -10.681 2.208 1.00 95.25 277 PHE A C 1
ATOM 2195 O O . PHE A 1 277 ? -9.633 -11.677 2.420 1.00 95.25 277 PHE A O 1
ATOM 2202 N N . ARG A 1 278 ? -7.775 -10.775 1.571 1.00 94.62 278 ARG A N 1
ATOM 2203 C CA . ARG A 1 278 ? -7.225 -12.060 1.103 1.00 94.62 278 ARG A CA 1
ATOM 2204 C C . ARG A 1 278 ? -6.895 -13.009 2.248 1.00 94.62 278 ARG A C 1
ATOM 2206 O O . ARG A 1 278 ? -7.055 -14.211 2.092 1.00 94.62 278 ARG A O 1
ATOM 2213 N N . THR A 1 279 ? -6.431 -12.486 3.380 1.00 96.25 279 THR A N 1
ATOM 2214 C CA . THR A 1 279 ? -6.161 -13.298 4.574 1.00 96.25 279 THR A CA 1
ATOM 2215 C C . THR A 1 279 ? -7.458 -13.878 5.125 1.00 96.25 279 THR A C 1
ATOM 2217 O O . THR A 1 279 ? -7.498 -15.068 5.414 1.00 96.25 279 THR A O 1
ATOM 2220 N N . LEU A 1 280 ? -8.530 -13.081 5.189 1.00 95.25 280 LEU A N 1
ATOM 2221 C CA . LEU A 1 280 ? -9.862 -13.557 5.574 1.00 95.25 280 LEU A CA 1
ATOM 2222 C C . LEU A 1 280 ? -10.363 -14.649 4.621 1.00 95.25 280 LEU A C 1
ATOM 2224 O O . LEU A 1 280 ? -10.784 -15.704 5.083 1.00 95.25 280 LEU A O 1
ATOM 2228 N N . ALA A 1 281 ? -10.236 -14.438 3.307 1.00 94.50 281 ALA A N 1
ATOM 2229 C CA . ALA A 1 281 ? -10.619 -15.427 2.300 1.00 94.50 281 ALA A CA 1
ATOM 2230 C C . ALA A 1 281 ? -9.795 -16.726 2.381 1.00 94.50 281 ALA A C 1
ATOM 2232 O O . ALA A 1 281 ? -10.315 -17.805 2.131 1.00 94.50 281 ALA A O 1
ATOM 2233 N N . LEU A 1 282 ? -8.506 -16.648 2.730 1.00 95.56 282 LEU A N 1
ATOM 2234 C CA . LEU A 1 282 ? -7.690 -17.843 2.952 1.00 95.56 282 LEU A CA 1
ATOM 2235 C C . LEU A 1 282 ? -8.112 -18.569 4.231 1.00 95.56 282 LEU A C 1
ATOM 2237 O O . LEU A 1 282 ? -8.262 -19.785 4.209 1.00 95.56 282 LEU A O 1
ATOM 2241 N N . LEU A 1 283 ? -8.320 -17.848 5.333 1.00 95.94 283 LEU A N 1
ATOM 2242 C CA . LEU A 1 283 ? -8.737 -18.450 6.600 1.00 95.94 283 LEU A CA 1
ATOM 2243 C C . LEU A 1 283 ? -10.125 -19.096 6.497 1.00 95.94 283 LEU A C 1
ATOM 2245 O O . LEU A 1 283 ? -10.325 -20.165 7.067 1.00 95.94 283 LEU A O 1
ATOM 2249 N N . SER A 1 284 ? -11.056 -18.521 5.728 1.00 94.06 284 SER A N 1
ATOM 2250 C CA . SER A 1 284 ? -12.398 -19.094 5.555 1.00 94.06 284 SER A CA 1
ATOM 2251 C C . SER A 1 284 ? -12.400 -20.452 4.844 1.00 94.06 284 SER A C 1
ATOM 2253 O O . SER A 1 284 ? -13.322 -21.237 5.045 1.00 94.06 284 SER A O 1
ATOM 2255 N N . THR A 1 285 ? -11.360 -20.774 4.067 1.00 94.88 285 THR A N 1
ATOM 2256 C CA . THR A 1 285 ? -11.220 -22.077 3.393 1.00 94.88 285 THR A CA 1
ATOM 2257 C C . THR A 1 285 ? -10.237 -23.029 4.087 1.00 94.88 285 THR A C 1
ATOM 2259 O O . THR A 1 285 ? -9.987 -24.116 3.573 1.00 94.88 285 THR A O 1
ATOM 2262 N N . HIS A 1 286 ? -9.647 -22.634 5.220 1.00 96.19 286 HIS A N 1
ATOM 2263 C CA . HIS A 1 286 ? -8.589 -23.367 5.927 1.00 96.19 286 HIS A CA 1
ATOM 2264 C C . HIS A 1 286 ? -8.932 -23.483 7.423 1.00 96.19 286 HIS A C 1
ATOM 2266 O O . HIS A 1 286 ? -8.419 -22.738 8.261 1.00 96.19 286 HIS A O 1
ATOM 2272 N N . SER A 1 287 ? -9.837 -24.409 7.759 1.00 95.69 287 SER A N 1
ATOM 2273 C CA . SER A 1 287 ? -10.479 -24.504 9.082 1.00 95.69 287 SER A CA 1
ATOM 2274 C C . SER A 1 287 ? -9.512 -24.734 10.248 1.00 95.69 287 SER A C 1
ATOM 2276 O O . SER A 1 287 ? -9.715 -24.174 11.324 1.00 95.69 287 SER A O 1
ATOM 2278 N N . GLU A 1 288 ? -8.441 -25.506 10.051 1.00 96.88 288 GLU A N 1
ATOM 2279 C CA . GLU A 1 288 ? -7.412 -25.724 11.075 1.00 96.88 288 GLU A CA 1
ATOM 2280 C C . GLU A 1 288 ? -6.687 -24.410 11.410 1.00 96.88 288 GLU A C 1
ATOM 2282 O O . GLU A 1 288 ? -6.522 -24.043 12.574 1.00 96.88 288 GLU A O 1
ATOM 2287 N N . GLN A 1 289 ? -6.294 -23.666 10.379 1.00 97.06 289 GLN A N 1
ATOM 2288 C CA . GLN A 1 289 ? -5.589 -22.396 10.495 1.00 97.06 289 GLN A CA 1
ATOM 2289 C C . GLN A 1 289 ? -6.508 -21.326 11.090 1.00 97.06 289 GLN A C 1
ATOM 2291 O O . GLN A 1 289 ? -6.091 -20.564 11.960 1.00 97.06 289 GLN A O 1
ATOM 2296 N N . TYR A 1 290 ? -7.780 -21.314 10.690 1.00 96.50 290 TYR A N 1
ATOM 2297 C CA . TYR A 1 290 ? -8.808 -20.484 11.309 1.00 96.50 290 TYR A CA 1
ATOM 2298 C C . TYR A 1 290 ? -8.976 -20.788 12.802 1.00 96.50 290 TYR A C 1
ATOM 2300 O O . TYR A 1 290 ? -8.961 -19.865 13.617 1.00 96.50 290 TYR A O 1
ATOM 2308 N N . GLY A 1 291 ? -9.069 -22.068 13.177 1.00 97.00 291 GLY A N 1
ATOM 2309 C CA . GLY A 1 291 ? -9.170 -22.495 14.572 1.00 97.00 291 GLY A CA 1
ATOM 2310 C C . GLY A 1 291 ? -7.975 -22.034 15.406 1.00 97.00 291 GLY A C 1
ATOM 2311 O O . GLY A 1 291 ? -8.153 -21.481 16.485 1.00 97.00 291 GLY A O 1
ATOM 2312 N N . ARG A 1 292 ? -6.755 -22.165 14.873 1.00 96.50 292 ARG A N 1
ATOM 2313 C CA . ARG A 1 292 ? -5.535 -21.678 15.536 1.00 96.50 292 ARG A CA 1
ATOM 2314 C C . ARG A 1 292 ? -5.514 -20.162 15.717 1.00 96.50 292 ARG A C 1
ATOM 2316 O O . ARG A 1 292 ? -5.127 -19.692 16.782 1.00 96.50 292 ARG A O 1
ATOM 2323 N N . ALA A 1 293 ? -5.940 -19.406 14.706 1.00 95.44 293 ALA A N 1
ATOM 2324 C CA . ALA A 1 293 ? -6.046 -17.952 14.799 1.00 95.44 293 ALA A CA 1
ATOM 2325 C C . ALA A 1 293 ? -7.084 -17.525 15.849 1.00 95.44 293 ALA A C 1
ATOM 2327 O O . ALA A 1 293 ? -6.824 -16.627 16.643 1.00 95.44 293 ALA A O 1
ATOM 2328 N N . GLN A 1 294 ? -8.233 -18.204 15.898 1.00 95.00 294 GLN A N 1
ATOM 2329 C CA . GLN A 1 294 ? -9.261 -18.005 16.924 1.00 95.00 294 GLN A CA 1
ATOM 2330 C C . GLN A 1 294 ? -8.742 -18.301 18.334 1.00 95.00 294 GLN A C 1
ATOM 2332 O O . GLN A 1 294 ? -9.004 -17.526 19.251 1.00 95.00 294 GLN A O 1
ATOM 2337 N N . THR A 1 295 ? -8.003 -19.398 18.516 1.00 95.06 295 THR A N 1
ATOM 2338 C CA . THR A 1 295 ? -7.386 -19.734 19.805 1.00 95.06 295 THR A CA 1
ATOM 2339 C C . THR A 1 295 ? -6.407 -18.650 20.247 1.00 95.06 295 THR A C 1
ATOM 2341 O O . THR A 1 295 ? -6.543 -18.156 21.361 1.00 95.06 295 THR A O 1
ATOM 2344 N N . GLU A 1 296 ? -5.506 -18.199 19.367 1.00 94.44 296 GLU A N 1
ATOM 2345 C CA . GLU A 1 296 ? -4.560 -17.119 19.690 1.00 94.44 296 GLU A CA 1
ATOM 2346 C C . GLU A 1 296 ? -5.281 -15.831 20.121 1.00 94.44 296 GLU A C 1
ATOM 2348 O O . GLU A 1 296 ? -4.912 -15.223 21.121 1.00 94.44 296 GLU A O 1
ATOM 2353 N N . ILE A 1 297 ? -6.352 -15.444 19.418 1.00 91.50 297 ILE A N 1
ATOM 2354 C CA . ILE A 1 297 ? -7.151 -14.259 19.772 1.00 91.50 297 ILE A CA 1
ATOM 2355 C C . ILE A 1 297 ? -7.772 -14.390 21.172 1.00 91.50 297 ILE A C 1
ATOM 2357 O O . ILE A 1 297 ? -7.859 -13.399 21.891 1.00 91.50 297 ILE A O 1
ATOM 2361 N N . ARG A 1 298 ? -8.223 -15.589 21.566 1.00 90.75 298 ARG A N 1
ATOM 2362 C CA . ARG A 1 298 ? -8.834 -15.831 22.887 1.00 90.75 298 ARG A CA 1
ATOM 2363 C C . ARG A 1 298 ? -7.804 -15.888 24.012 1.00 90.75 298 ARG A C 1
ATOM 2365 O O . ARG A 1 298 ? -8.115 -15.500 25.133 1.00 90.75 298 ARG A O 1
ATOM 2372 N N . GLU A 1 299 ? -6.619 -16.413 23.723 1.00 89.56 299 GLU A N 1
ATOM 2373 C CA . GLU A 1 299 ? -5.527 -16.563 24.690 1.00 89.56 299 GLU A CA 1
ATOM 2374 C C . GLU A 1 299 ? -4.748 -15.257 24.909 1.00 89.56 299 GLU A C 1
ATOM 2376 O O . GLU A 1 299 ? -4.112 -15.083 25.954 1.00 89.56 299 GLU A O 1
ATOM 2381 N N . GLU A 1 300 ? -4.826 -14.314 23.965 1.00 83.50 300 GLU A N 1
ATOM 2382 C CA . GLU A 1 300 ? -4.228 -12.988 24.095 1.00 83.50 300 GLU A CA 1
ATOM 2383 C C . GLU A 1 300 ? -4.919 -12.179 25.203 1.00 83.50 300 GLU A C 1
ATOM 2385 O O . GLU A 1 300 ? -5.939 -11.518 25.024 1.00 83.50 300 GLU A O 1
ATOM 2390 N N . THR A 1 301 ? -4.315 -12.222 26.385 1.00 73.00 301 THR A N 1
ATOM 2391 C CA . THR A 1 301 ? -4.798 -11.567 27.610 1.00 73.00 301 THR A CA 1
ATOM 2392 C C . THR A 1 301 ? -3.932 -10.379 28.018 1.00 73.00 301 THR A C 1
ATOM 2394 O O . THR A 1 301 ? -4.254 -9.665 28.967 1.00 73.00 301 THR A O 1
ATOM 2397 N N . THR A 1 302 ? -2.824 -10.138 27.309 1.00 69.06 302 THR A N 1
ATOM 2398 C CA . THR A 1 302 ? -1.801 -9.173 27.735 1.00 69.06 302 THR A CA 1
ATOM 2399 C C . THR A 1 302 ? -2.137 -7.728 27.367 1.00 69.06 302 THR A C 1
ATOM 2401 O O . THR A 1 302 ? -1.455 -6.807 27.821 1.00 69.06 302 THR A O 1
ATOM 2404 N N . GLY A 1 303 ? -3.162 -7.515 26.530 1.00 66.31 303 GLY A N 1
ATOM 2405 C CA . GLY A 1 303 ? -3.566 -6.196 26.026 1.00 66.31 303 GLY A CA 1
ATOM 2406 C C . GLY A 1 303 ? -2.532 -5.549 25.098 1.00 66.31 303 GLY A C 1
ATOM 2407 O O . GLY A 1 303 ? -2.698 -4.401 24.692 1.00 66.31 303 GLY A O 1
ATOM 2408 N N . ARG A 1 304 ? -1.453 -6.271 24.762 1.00 66.12 304 ARG A N 1
ATOM 2409 C CA . ARG A 1 304 ? -0.395 -5.812 23.850 1.00 66.12 304 ARG A CA 1
ATOM 2410 C C . ARG A 1 304 ? -0.730 -6.087 22.393 1.00 66.12 304 ARG A C 1
ATOM 2412 O O . ARG A 1 304 ? -0.008 -5.604 21.522 1.00 66.12 304 ARG A O 1
ATOM 2419 N N . GLU A 1 305 ? -1.796 -6.853 22.148 1.00 75.31 305 GLU A N 1
ATOM 2420 C CA . GLU A 1 305 ? -2.334 -7.138 20.813 1.00 75.31 305 GLU A CA 1
ATOM 2421 C C . GLU A 1 305 ? -1.264 -7.796 19.925 1.00 75.31 305 GLU A C 1
ATOM 2423 O O . GLU A 1 305 ? -1.170 -7.574 18.715 1.00 75.31 305 GLU A O 1
ATOM 2428 N N . GLN A 1 306 ? -0.402 -8.599 20.559 1.00 82.31 306 GLN A N 1
ATOM 2429 C CA . GLN A 1 306 ? 0.642 -9.351 19.886 1.00 82.31 306 GLN A CA 1
ATOM 2430 C C . GLN A 1 306 ? 0.070 -10.689 19.440 1.00 82.31 306 GLN A C 1
ATOM 2432 O O . GLN A 1 306 ? 0.081 -11.658 20.183 1.00 82.31 306 GLN A O 1
ATOM 2437 N N . LEU A 1 307 ? -0.392 -10.731 18.194 1.00 90.19 307 LEU A N 1
ATOM 2438 C CA . LEU A 1 307 ? -0.960 -11.925 17.567 1.00 90.19 307 LEU A CA 1
ATOM 2439 C C . LEU A 1 307 ? 0.030 -12.476 16.519 1.00 90.19 307 LEU A C 1
ATOM 2441 O O . LEU A 1 307 ? -0.116 -12.189 15.323 1.00 90.19 307 LEU A O 1
ATOM 2445 N N . PRO A 1 308 ? 1.130 -13.145 16.930 1.00 91.88 308 PRO A N 1
ATOM 2446 C CA . PRO A 1 308 ? 2.187 -13.575 16.016 1.00 91.88 308 PRO A CA 1
ATOM 2447 C C . PRO A 1 308 ? 1.706 -14.566 14.950 1.00 91.88 308 PRO A C 1
ATOM 2449 O O . PRO A 1 308 ? 2.176 -14.491 13.811 1.00 91.88 308 PRO A O 1
ATOM 2452 N N . TYR A 1 309 ? 0.775 -15.462 15.273 1.00 94.75 309 TYR A N 1
ATOM 2453 C CA . TYR A 1 309 ? 0.198 -16.401 14.321 1.00 94.75 309 TYR A CA 1
ATOM 2454 C C . TYR A 1 309 ? -0.719 -15.687 13.326 1.00 94.75 309 TYR A C 1
ATOM 2456 O O . TYR A 1 309 ? -0.536 -15.851 12.120 1.00 94.75 309 TYR A O 1
ATOM 2464 N N . LEU A 1 310 ? -1.621 -14.814 13.783 1.00 93.69 310 LEU A N 1
ATOM 2465 C CA . LEU A 1 310 ? -2.462 -14.020 12.882 1.00 93.69 310 LEU A CA 1
ATOM 2466 C C . LEU A 1 310 ? -1.613 -13.117 11.972 1.00 93.69 310 LEU A C 1
ATOM 2468 O O . LEU A 1 310 ? -1.860 -13.013 10.767 1.00 93.69 310 LEU A O 1
ATOM 2472 N N . ARG A 1 311 ? -0.542 -12.526 12.514 1.00 93.19 311 ARG A N 1
ATOM 2473 C CA . ARG A 1 311 ? 0.463 -11.800 11.727 1.00 93.19 311 ARG A CA 1
ATOM 2474 C C . ARG A 1 311 ? 1.114 -12.705 10.681 1.00 93.19 311 ARG A C 1
ATOM 2476 O O . ARG A 1 311 ? 1.286 -12.275 9.540 1.00 93.19 311 ARG A O 1
ATOM 2483 N N . ALA A 1 312 ? 1.470 -13.939 11.035 1.00 95.50 312 ALA A N 1
ATOM 2484 C CA . ALA A 1 312 ? 2.019 -14.906 10.090 1.00 95.50 312 ALA A CA 1
ATOM 2485 C C . ALA A 1 312 ? 1.015 -15.247 8.975 1.00 95.50 312 ALA A C 1
ATOM 2487 O O . ALA A 1 312 ? 1.423 -15.314 7.817 1.00 95.50 312 ALA A O 1
ATOM 2488 N N . CYS A 1 313 ? -0.284 -15.359 9.271 1.00 96.38 313 CYS A N 1
ATOM 2489 C CA . CYS A 1 313 ? -1.327 -15.543 8.255 1.00 96.38 313 CYS A CA 1
ATOM 2490 C C . CYS A 1 313 ? -1.363 -14.381 7.248 1.00 96.38 313 CYS A C 1
ATOM 2492 O O . CYS A 1 313 ? -1.420 -14.615 6.039 1.00 96.38 313 CYS A O 1
ATOM 2494 N N . VAL A 1 314 ? -1.258 -13.133 7.720 1.00 94.75 314 VAL A N 1
ATOM 2495 C CA . VAL A 1 314 ? -1.191 -11.952 6.838 1.00 94.75 314 VAL A CA 1
ATOM 2496 C C . VAL A 1 314 ? 0.069 -11.975 5.966 1.00 94.75 314 VAL A C 1
ATOM 2498 O O . VAL A 1 314 ? 0.006 -11.719 4.761 1.00 94.75 314 VAL A O 1
ATOM 2501 N N . LEU A 1 315 ? 1.227 -12.307 6.544 1.00 94.81 315 LEU A N 1
ATOM 2502 C CA . LEU A 1 315 ? 2.484 -12.419 5.794 1.00 94.81 315 LEU A CA 1
ATOM 2503 C C . LEU A 1 315 ? 2.440 -13.552 4.758 1.00 94.81 315 LEU A C 1
ATOM 2505 O O . LEU A 1 315 ? 2.952 -13.393 3.648 1.00 94.81 315 LEU A O 1
ATOM 2509 N N . GLU A 1 316 ? 1.793 -14.666 5.087 1.00 95.31 316 GLU A N 1
ATOM 2510 C CA . GLU A 1 316 ? 1.616 -15.796 4.179 1.00 95.31 316 GLU A CA 1
ATOM 2511 C C . GLU A 1 316 ? 0.675 -15.448 3.019 1.00 95.31 316 GLU A C 1
ATOM 2513 O O . GLU A 1 316 ? 0.982 -15.738 1.860 1.00 95.31 316 GLU A O 1
ATOM 2518 N N . SER A 1 317 ? -0.408 -14.714 3.292 1.00 94.62 317 SER A N 1
ATOM 2519 C CA . SER A 1 317 ? -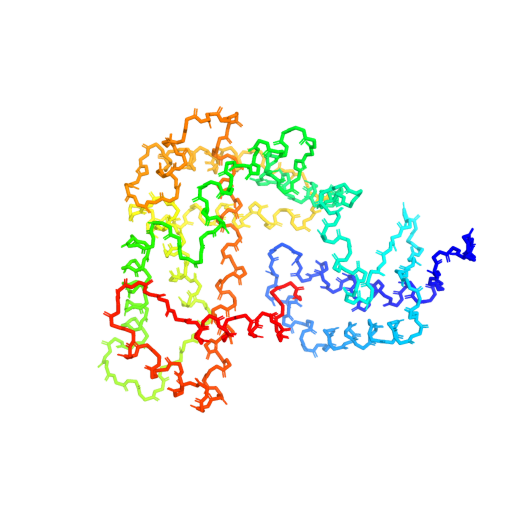1.279 -14.136 2.260 1.00 94.62 317 SER A CA 1
ATOM 2520 C C . SER A 1 317 ? -0.493 -13.250 1.286 1.00 94.62 317 SER A C 1
ATOM 2522 O O . SER A 1 317 ? -0.632 -13.381 0.068 1.00 94.62 317 SER A O 1
ATOM 2524 N N . LEU A 1 318 ? 0.417 -12.408 1.789 1.00 92.50 318 LEU A N 1
ATOM 2525 C CA . LEU A 1 318 ? 1.297 -11.582 0.951 1.00 92.50 318 LEU A CA 1
ATOM 2526 C C . LEU A 1 318 ? 2.294 -12.413 0.126 1.00 92.50 318 LEU A C 1
ATOM 2528 O O . LEU A 1 318 ? 2.600 -12.040 -1.012 1.00 92.50 318 LEU A O 1
ATOM 2532 N N . ARG A 1 319 ? 2.791 -13.532 0.671 1.00 92.06 319 ARG A N 1
ATOM 2533 C CA . ARG A 1 319 ? 3.692 -14.463 -0.028 1.00 92.06 319 ARG A CA 1
ATOM 2534 C C . ARG A 1 319 ? 2.985 -15.167 -1.187 1.00 92.06 319 ARG A C 1
ATOM 2536 O O . ARG A 1 319 ? 3.544 -15.257 -2.282 1.00 92.06 319 ARG A O 1
ATOM 2543 N N . LEU A 1 320 ? 1.769 -15.656 -0.954 1.00 89.69 320 LEU A N 1
ATOM 2544 C CA . LEU A 1 320 ? 0.957 -16.377 -1.940 1.00 89.69 320 LEU A CA 1
ATOM 2545 C C . LEU A 1 320 ? 0.380 -15.430 -3.001 1.00 89.69 320 LEU A C 1
ATOM 2547 O O . LEU A 1 320 ? 0.477 -15.681 -4.210 1.00 89.69 320 LEU A O 1
ATOM 2551 N N . CYS A 1 321 ? -0.159 -14.301 -2.544 1.00 82.56 321 CYS A N 1
ATOM 2552 C CA . CYS A 1 321 ? -0.917 -13.339 -3.332 1.00 82.56 321 CYS A CA 1
ATOM 2553 C C . CYS A 1 321 ? -0.335 -11.922 -3.186 1.00 82.56 321 CYS A C 1
ATOM 2555 O O . CYS A 1 321 ? -0.951 -11.063 -2.545 1.00 82.56 321 CYS A O 1
ATOM 2557 N N . PRO A 1 322 ? 0.809 -11.621 -3.834 1.00 73.69 322 PRO A N 1
ATOM 2558 C CA . PRO A 1 322 ? 1.388 -10.284 -3.804 1.00 73.69 322 PRO A CA 1
ATOM 2559 C C . PRO A 1 322 ? 0.360 -9.217 -4.230 1.00 73.69 322 PRO A C 1
ATOM 2561 O O . PRO A 1 322 ? -0.340 -9.404 -5.232 1.00 73.69 322 PRO A O 1
ATOM 2564 N N . PRO A 1 323 ? 0.247 -8.078 -3.521 1.00 57.22 323 PRO A N 1
ATOM 2565 C CA . PRO A 1 323 ? -0.750 -7.042 -3.819 1.00 57.22 323 PRO A CA 1
ATOM 2566 C C . PRO A 1 323 ? -0.503 -6.337 -5.161 1.00 57.22 323 PRO A C 1
ATOM 2568 O O . PRO A 1 323 ? -1.426 -5.785 -5.754 1.00 57.22 323 PRO A O 1
ATOM 2571 N N . ARG A 1 324 ? 0.726 -6.411 -5.692 1.00 54.72 324 ARG A N 1
ATOM 2572 C CA . ARG A 1 324 ? 1.100 -5.905 -7.021 1.00 54.72 324 ARG A CA 1
ATOM 2573 C C . ARG A 1 324 ? 1.197 -7.031 -8.061 1.00 54.72 324 ARG A C 1
ATOM 2575 O O . ARG A 1 324 ? 2.271 -7.261 -8.612 1.00 54.72 324 ARG A O 1
ATOM 2582 N N . ARG A 1 325 ? 0.090 -7.739 -8.299 1.00 42.66 325 ARG A N 1
ATOM 2583 C CA . ARG A 1 325 ? -0.150 -8.494 -9.543 1.00 42.66 325 ARG A CA 1
ATOM 2584 C C . ARG A 1 325 ? -1.115 -7.697 -10.395 1.00 42.66 325 ARG A C 1
ATOM 2586 O O . ARG A 1 325 ? -2.259 -7.511 -9.943 1.00 42.66 325 ARG A O 1
#

Radius of gyration: 21.98 Å; chains: 1; bounding box: 69×48×58 Å

Sequence (325 aa):
MDRRRGLPRASGMETAAFLIDVFLPNVAKGPIIRRPKAVALAERLGLDDRAVRRVKKLAGKYRAGPLLLRLPFREQAVILQSGHLHYALINSPEPFSPASSEKKAALSHFEPRNVLISQGPERTVRRALQEQVLDTHSPVHRLASSPIPVIRQEAAQLLADLDPKGTAENSELVWDDFIESWYRVVRRTVFGDSARDDHELTDMIARLRQHGNWSFLKAPDRKLRARFLQRVQNRMDGAEPGSLAHAMVNLPSRQDAPAEQIPQWLFAFDPAGMATFRTLALLSTHSEQYGRAQTEIREETTGREQLPYLRACVLESLRLCPPRR

pLDDT: mean 88.19, std 9.68, range [35.97, 97.19]

Foldseek 3Di:
DPPDDDAAEDDPVLLVLLCVLPVVLCLQLFQQDGDVVSVVVCVVVVSVVSNVVSLVVCCVVRVDDWYWHDDVVDIDTHDSDPVVVVVLVVCPPPPPNQQDLLNCLLCCLAQNQALSNDDDPSNVVNVVLVCQLQVVVDPADPLNVQLVVLLVVLVVVLVCVQCVPVPDPPRDDDPVSLVLSLLLSLLCQAQHNVRNPVVVLLVLLSVSSSQSSCRVNHDHPPVSNVVNLVVLVVSLVNGDPSHSSVSSVPDPDDDDCPSSHVSCSSSVCVQVSVLVVLLVVVLVVPVVLVVVQVVLVVPPPPVSPPRPSSVVSSVVSCVVPPSRD

Secondary structure (DSSP, 8-state):
--TT-PPPB--HHHHHHHIIIIIHHHHHH-SSS--HHHHHHHHHTTHHHHHHHHHHHHHHH--SSPEEEE-SS-EEEE--SHHHHHHHHHTTTTTS-S--HHHHHHHTTT-TT-TTT--HHHHHHHHHHHHHHTTTT-SS-TTTTTHHHHHHHHHHHHHHHH-TTS--SS----HHHHHHHHHHHHHHHHH-GGGTT-HHHHHHHHHHHHHHTTGGGS---HHHHHHHHHHHHHHHHTPPTTSHHHHHHTSS---S-GGGTHHHHHHHHHHHHHHHHHHHHHHHT-HHHHHHHHHHHHH--SSS---HHHHHHHHHHHHHS-S--